Protein 2J6W (pdb70)

Secondary structure (DSSP, 8-state):
-HHHHHHHSTTT-EEBSSTTEEE----SEEETTPPPSS--EEEESS---TT-EEEEEEEETTEEEE-EES-EEE-BTTEEE-SS-EE-S---SS--BEEEEEE-SSS-EEEEBSS-BEEESS--/-HHHHHHHSTTTEEEBSSTTEEEE---SEEETTPPPSS--EEEESS---TT-EEEEEEE-SS-SSB-EES-EEEEETTEEE-TT-EE-S--TTSPPEEEEEEE--SS-EEEEEEEEEEEESS--

InterPro domains:
  IPR000040 Acute myeloid leukemia 1 protein (AML1)/Runt [PR00967] (49-68)
  IPR000040 Acute myeloid leukemia 1 protein (AML1)/Runt [PR00967] (68-89)
  IPR000040 Acute myeloid leukemia 1 protein (AML1)/Runt [PR00967] (90-109)
  IPR000040 Acute myeloid leukemia 1 protein (AML1)/Runt [PR00967] (110-131)
  IPR000040 Acute myeloid leukemia 1 protein (AML1)/Runt [PR00967] (132-153)
  IPR000040 Acute myeloid leukemia 1 protein (AML1)/Runt [PR00967] (154-176)
  IPR000040 Acute myeloid leukemia 1 protein (AML1)/Runt [PR00967] (350-369)
  IPR000040 Acute myeloid leukemia 1 protein (AML1)/Runt [PR00967] (377-391)
  IPR000040 Acute myeloid leukemia 1 protein (AML1)/Runt [PR00967] (392-406)
  IPR000040 Acute myeloid leukemia 1 protein (AML1)/Runt [PR00967] (421-438)
  IPR000040 Acute myeloid leukemia 1 protein (AML1)/Runt [PTHR11950] (4-451)
  IPR008967 p53-like transcription factor, DNA-binding domain superfamily [SSF49417] (52-178)
  IPR012346 p53/RUNT-type transcription factor, DNA-binding domain superfamily [G3DSA:2.60.40.720] (48-189)
  IPR013524 Runt domain [PF00853] (52-179)
  IPR013524 Runt domain [PS51062] (50-178)
  IPR013711 Runx, C-terminal domain [PF08504] (361-451)
  IPR016554 Runt-related transcription factor RUNX [PIRSF009374] (2-451)
  IPR027384 Runx, central domain superfamily [G3DSA:4.10.770.10] (306-345)

Nearest PDB structures (foldseek):
  1eao-assembly1_A  TM=1.003E+00  e=1.690E-21  Mus musculus
  2j6w-assembly2_B  TM=9.624E-01  e=9.458E-21  Mus musculus
  1ean-assembly1_A  TM=9.971E-01  e=3.650E-19  Mus musculus
  4l0z-assembly1_A  TM=9.598E-01  e=2.056E-19  Mus musculus
  4l0y-assembly1_A  TM=9.423E-01  e=2.812E-19  Mus musculus

B-factor: mean 49.24, std 1.74, range [28.47, 72.2]

Foldseek 3Di:
DVVVVCVVVPPAWDDWPDPFKIKGDFDQKDAAPDFTPDFIKIAGNDPQDWFWKKFKFKDDDVGRGADKDQRIFTDDPRMTTRPTIGGHGFPPPVDFIWMKMWTPDVPIDIITDPHTHGYDNGID/DCVCVCVVPPPQWADWPDPQKIKGDFDQWFAAFDFGPAWIKIAGRPDDDWQWKKFKFKDDPVGRGFDWDQRIFTDDPRMTTRDGIGGHGFCAPHDFIKMKMWTVDVPIDIITDPHGHGYDNVID

Sequence (248 aa):
SMVEVLADHPGELVRTDSPNFLSSVLPTHWRSNKTLPIAFKVVALGDVPDGTLVTVMAGNDENYSAELRNATAAMKNQVARFNDLRFVGRSGRGKSFTLTITVFTNPPQVATYHNAIKITVDGPSMVEVLADHPGELVRTDSPNFLSSVLPTHWRSNKTLPIAFKVVALGDVPDGTLVTVMAGNDENYSAELRNATAAMKNQVARFNDLRFVGRSGRGKSFTLTITVFTNPPQVATYHNAIKITVDGP

CATH classification: 2.60.40.720

Organism: Mus musculus (NCBI:txid10090)

Radius of gyration: 24.91 Å; Cα contacts (8 Å, |Δi|>4): 594; chains: 2; bounding box: 53×70×39 Å

GO terms:
  GO:0006355 regulation of DNA-templated transcription (P, IMP)
  GO:0140297 DNA-binding transcription factor binding (F, IPI)
  GO:0005634 nucleus (C, IDA)
  GO:0000978 RNA polymerase II cis-regulatory region sequence-specific DNA binding (F, IDA)
  GO:0043371 negative regulation of CD4-positive, alpha-beta T cell differentiation (P, IDA)
  GO:0043378 positive regulation of CD8-positive, alpha-beta T cell differentiation (P, IDA)
  GO:0045892 negative regulation of DNA-templated transcription (P, IDA)
  GO:0045893 positive regulation of DNA-templated transcription (P, IDA)
  GO:0032729 positive regulation of type II interferon production (P, IDA)
  GO:0000122 negative regulation of transcription by RNA polymerase II (P, IDA)
  GO:0016513 core-binding factor complex (C, TAS)
  GO:0002667 regulation of T cell anergy (P, IMP)
  GO:0032743 positive regulation of interleukin-2 production (P, IMP)
  GO:0005515 protein binding (F, IPI)
  GO:0005604 basement membrane (C, IDA)
  GO:0003677 DNA binding (F, IDA)
  GO:0003700 DNA-binding transcription factor activity (F, IDA)
  GO:0045944 positive regulation of transcription by RNA polymerase II (P, IDA)
  GO:0006355 regulation of DNA-templated transcription (P, IDA)
  GO:0071560 cellular response to transforming growth factor beta stimulus (P, IDA)

Structure (mmCIF, N/CA/C/O backbone):
data_2J6W
#
_entry.id   2J6W
#
_cell.length_a   91.948
_cell.length_b   46.497
_cell.length_c   63.552
_cell.angle_alpha   90.00
_cell.angle_beta   90.66
_cell.angle_gamma   90.00
#
_symmetry.space_group_name_H-M   'C 1 2 1'
#
loop_
_entity.id
_entity.type
_entity.pdbx_description
1 polymer 'RUNT-RELATED TRANSCRIPTION FACTOR 1'
2 non-polymer 'CHLORIDE ION'
3 water water
#
loop_
_atom_site.group_PDB
_atom_site.id
_atom_site.type_symbol
_atom_site.label_atom_id
_atom_site.label_alt_id
_atom_site.label_comp_id
_atom_site.label_asym_id
_atom_site.label_entity_id
_atom_site.label_seq_id
_atom_site.pdbx_PDB_ins_code
_atom_site.Cartn_x
_atom_site.Cartn_y
_atom_site.Cartn_z
_atom_site.occupancy
_atom_site.B_iso_or_equiv
_atom_site.auth_seq_id
_atom_site.auth_comp_id
_atom_site.auth_asym_id
_atom_site.auth_atom_id
_atom_site.pdbx_PDB_model_num
ATOM 1 N N . SER A 1 5 ? -5.200 27.751 29.543 1.00 51.42 50 SER A N 1
ATOM 2 C CA . SER A 1 5 ? -4.907 26.459 30.281 1.00 51.44 50 SER A CA 1
ATOM 3 C C . SER A 1 5 ? -4.867 25.230 29.350 1.00 51.48 50 SER A C 1
ATOM 4 O O . SER A 1 5 ? -5.123 25.392 28.132 1.00 51.57 50 SER A O 1
ATOM 7 N N . MET A 1 6 ? -4.554 24.031 29.892 1.00 51.49 51 MET A N 1
ATOM 8 C CA . MET A 1 6 ? -4.496 22.777 29.042 1.00 51.45 51 MET A CA 1
ATOM 9 C C . MET A 1 6 ? -5.927 22.358 28.514 1.00 51.32 51 MET A C 1
ATOM 10 O O . MET A 1 6 ? -5.987 21.832 27.385 1.00 51.30 51 MET A O 1
ATOM 15 N N . VAL A 1 7 ? -7.016 22.577 29.280 1.00 51.15 52 VAL A N 1
ATOM 16 C CA . VAL A 1 7 ? -8.417 22.245 28.817 1.00 51.07 52 VAL A CA 1
ATOM 17 C C . VAL A 1 7 ? -8.808 23.014 27.519 1.00 51.01 52 VAL A C 1
ATOM 18 O O . VAL A 1 7 ? -9.437 22.416 26.628 1.00 50.99 52 VAL A O 1
ATOM 22 N N . GLU A 1 8 ? -8.423 24.304 27.454 1.00 50.94 53 GLU A N 1
ATOM 23 C CA . GLU A 1 8 ? -8.679 25.214 26.298 1.00 50.86 53 GLU A CA 1
ATOM 24 C C . GLU A 1 8 ? -7.973 24.725 25.047 1.00 50.77 53 GLU A C 1
ATOM 25 O O . GLU A 1 8 ? -8.614 24.601 24.007 1.00 50.74 53 GLU A O 1
ATOM 31 N N . VAL A 1 9 ? -6.665 24.455 25.188 1.00 50.71 54 VAL A N 1
ATOM 32 C CA . VAL A 1 9 ? -5.766 23.923 24.125 1.00 50.65 54 VAL A CA 1
ATOM 33 C C . VAL A 1 9 ? -6.336 22.632 23.512 1.00 50.59 54 VAL A C 1
ATOM 34 O O . VAL A 1 9 ? -6.374 22.505 22.289 1.00 50.63 54 VAL A O 1
ATOM 38 N N . LEU A 1 10 ? -6.763 21.708 24.377 1.00 50.52 55 LEU A N 1
ATOM 39 C CA . LEU A 1 10 ? -7.417 20.451 23.967 1.00 50.46 55 LEU A CA 1
ATOM 40 C C . LEU A 1 10 ? -8.812 20.743 23.337 1.00 50.42 55 LEU A C 1
ATOM 41 O O . LEU A 1 10 ? -9.173 20.058 22.386 1.00 50.46 55 LEU A O 1
ATOM 46 N N . ALA A 1 11 ? -9.573 21.728 23.857 1.00 50.35 56 ALA A N 1
ATOM 47 C CA . ALA A 1 11 ? -10.886 22.135 23.270 1.00 50.27 56 ALA A CA 1
ATOM 48 C C . ALA A 1 11 ? -10.712 22.795 21.865 1.00 50.23 56 ALA A C 1
ATOM 49 O O . ALA A 1 11 ? -11.598 22.651 21.028 1.00 50.22 56 ALA A O 1
ATOM 51 N N . ASP A 1 12 ? -9.582 23.500 21.631 1.00 50.19 57 ASP A N 1
ATOM 52 C CA . ASP A 1 12 ? -9.205 24.140 20.330 1.00 50.12 57 ASP A CA 1
ATOM 53 C C . ASP A 1 12 ? -8.625 23.165 19.281 1.00 50.09 57 ASP A C 1
ATOM 54 O O . ASP A 1 12 ? -8.732 23.433 18.084 1.00 50.11 57 ASP A O 1
ATOM 59 N N . HIS A 1 13 ? -8.015 22.059 19.741 1.00 50.03 58 HIS A N 1
ATOM 60 C CA . HIS A 1 13 ? -7.422 20.998 18.941 1.00 49.96 58 HIS A CA 1
ATOM 61 C C . HIS A 1 13 ? -7.946 19.617 19.476 1.00 49.83 58 HIS A C 1
ATOM 62 O O . HIS A 1 13 ? -7.157 18.837 20.031 1.00 49.85 58 HIS A O 1
ATOM 69 N N . PRO A 1 14 ? -9.275 19.303 19.319 1.00 49.69 59 PRO A N 1
ATOM 70 C CA . PRO A 1 14 ? -9.839 18.038 19.887 1.00 49.58 59 PRO A CA 1
ATOM 71 C C . PRO A 1 14 ? -9.393 16.778 19.138 1.00 49.47 59 PRO A C 1
ATOM 72 O O . PRO A 1 14 ? -9.504 16.734 17.909 1.00 49.44 59 PRO A O 1
ATOM 76 N N . GLY A 1 15 ? -8.898 15.786 19.894 1.00 49.35 60 GLY A N 1
ATOM 77 C CA . GLY A 1 15 ? -8.393 14.508 19.366 1.00 49.30 60 GLY A CA 1
ATOM 78 C C . GLY A 1 15 ? -7.237 14.531 18.364 1.00 49.19 60 GLY A C 1
ATOM 79 O O . GLY A 1 15 ? -7.071 13.556 17.635 1.00 49.14 60 GLY A O 1
ATOM 80 N N . GLU A 1 16 ? -6.460 15.624 18.339 1.00 49.15 61 GLU A N 1
ATOM 81 C CA . GLU A 1 16 ? -5.306 15.864 17.418 1.00 49.16 61 GLU A CA 1
ATOM 82 C C . GLU A 1 16 ? -3.935 15.805 18.085 1.00 49.08 61 GLU A C 1
ATOM 83 O O . GLU A 1 16 ? -3.013 15.260 17.506 1.00 49.10 61 GLU A O 1
ATOM 89 N N . LEU A 1 17 ? -3.822 16.366 19.295 1.00 49.03 62 LEU A N 1
ATOM 90 C CA . LEU A 1 17 ? -2.571 16.443 20.053 1.00 48.99 62 LEU A CA 1
ATOM 91 C C . LEU A 1 17 ? -2.254 15.259 20.964 1.00 48.98 62 LEU A C 1
ATOM 92 O O . LEU A 1 17 ? -3.149 14.561 21.460 1.00 49.04 62 LEU A O 1
ATOM 97 N N . VAL A 1 18 ? -0.952 15.072 21.161 1.00 49.00 63 VAL A N 1
ATOM 98 C CA . VAL A 1 18 ? -0.356 14.056 22.027 1.00 48.99 63 VAL A CA 1
ATOM 99 C C . VAL A 1 18 ? 0.787 14.644 22.873 1.00 48.97 63 VAL A C 1
ATOM 100 O O . VAL A 1 18 ? 1.355 15.677 22.552 1.00 48.95 63 VAL A O 1
ATOM 104 N N . ARG A 1 19 ? 1.090 13.938 23.947 1.00 48.98 64 ARG A N 1
ATOM 105 C CA . ARG A 1 19 ? 2.124 14.282 24.879 1.00 49.01 64 ARG A CA 1
ATOM 106 C C . ARG A 1 19 ? 3.524 14.130 24.287 1.00 48.97 64 ARG A C 1
ATOM 107 O O . ARG A 1 19 ? 3.714 13.370 23.354 1.00 48.93 64 ARG A O 1
ATOM 115 N N . THR A 1 20 ? 4.468 14.879 24.859 1.00 48.98 65 THR A N 1
ATOM 116 C CA . THR A 1 20 ? 5.907 14.825 24.594 1.00 48.97 65 THR A CA 1
ATOM 117 C C . THR A 1 20 ? 6.508 14.403 25.959 1.00 48.94 65 THR A C 1
ATOM 118 O O . THR A 1 20 ? 5.738 14.281 26.939 1.00 48.92 65 THR A O 1
ATOM 122 N N . ASP A 1 21 ? 7.830 14.179 26.069 1.00 48.86 66 ASP A N 1
ATOM 123 C CA . ASP A 1 21 ? 8.429 13.856 27.429 1.00 48.81 66 ASP A CA 1
ATOM 124 C C . ASP A 1 21 ? 8.384 15.075 28.431 1.00 48.71 66 ASP A C 1
ATOM 125 O O . ASP A 1 21 ? 8.485 14.879 29.665 1.00 48.66 66 ASP A O 1
ATOM 130 N N . SER A 1 22 ? 8.235 16.297 27.874 1.00 48.60 67 SER A N 1
ATOM 131 C CA . SER A 1 22 ? 8.141 17.549 28.598 1.00 48.52 67 SER A CA 1
ATOM 132 C C . SER A 1 22 ? 6.696 17.870 28.979 1.00 48.44 67 SER A C 1
ATOM 133 O O . SER A 1 22 ? 5.842 17.865 28.077 1.00 48.33 67 SER A O 1
ATOM 136 N N . PRO A 1 23 ? 6.412 18.144 30.295 1.00 48.35 68 PRO A N 1
ATOM 137 C CA . PRO A 1 23 ? 5.066 18.581 30.713 1.00 48.34 68 PRO A CA 1
ATOM 138 C C . PRO A 1 23 ? 4.550 19.906 30.069 1.00 48.28 68 PRO A C 1
ATOM 139 O O . PRO A 1 23 ? 3.349 20.106 30.071 1.00 48.21 68 PRO A O 1
ATOM 143 N N . ASN A 1 24 ? 5.442 20.766 29.546 1.00 48.30 69 ASN A N 1
ATOM 144 C CA . ASN A 1 24 ? 5.093 22.071 28.903 1.00 48.33 69 ASN A CA 1
ATOM 145 C C . ASN A 1 24 ? 4.725 22.076 27.419 1.00 48.31 69 ASN A C 1
ATOM 146 O O . ASN A 1 24 ? 4.340 23.142 26.895 1.00 48.27 69 ASN A O 1
ATOM 151 N N . PHE A 1 25 ? 4.836 20.920 26.747 1.00 48.33 70 PHE A N 1
ATOM 152 C CA . PHE A 1 25 ? 4.590 20.802 25.306 1.00 48.34 70 PHE A CA 1
ATOM 153 C C . PHE A 1 25 ? 3.840 19.577 24.816 1.00 48.33 70 PHE A C 1
ATOM 154 O O . PHE A 1 25 ? 4.036 18.471 25.320 1.00 48.34 70 PHE A O 1
ATOM 162 N N . LEU A 1 26 ? 2.985 19.818 23.826 1.00 48.30 71 LEU A N 1
ATOM 163 C CA . LEU A 1 26 ? 2.235 18.811 23.122 1.00 48.33 71 LEU A CA 1
ATOM 164 C C . LEU A 1 26 ? 2.610 18.946 21.658 1.00 48.35 71 LEU A C 1
ATOM 165 O O . LEU A 1 26 ? 3.171 19.967 21.223 1.00 48.33 71 LEU A O 1
ATOM 170 N N . SER A 1 27 ? 2.304 17.914 20.903 1.00 48.40 72 SER A N 1
ATOM 171 C CA . SER A 1 27 ? 2.554 17.924 19.472 1.00 48.47 72 SER A CA 1
ATOM 172 C C . SER A 1 27 ? 1.463 17.210 18.731 1.00 48.48 72 SER A C 1
ATOM 173 O O . SER A 1 27 ? 0.656 16.497 19.330 1.00 48.40 72 SER A O 1
ATOM 176 N N . SER A 1 28 ? 1.472 17.418 17.417 1.00 48.52 73 SER A N 1
ATOM 177 C CA . SER A 1 28 ? 0.569 16.744 16.501 1.00 48.56 73 SER A CA 1
ATOM 178 C C . SER A 1 28 ? 1.120 15.308 16.321 1.00 48.56 73 SER A C 1
ATOM 179 O O . SER A 1 28 ? 2.230 15.006 16.790 1.00 48.58 73 SER A O 1
ATOM 182 N N . VAL A 1 29 ? 0.364 14.433 15.656 1.00 48.55 74 VAL A N 1
ATOM 183 C CA . VAL A 1 29 ? 0.766 13.032 15.450 1.00 48.54 74 VAL A CA 1
ATOM 184 C C . VAL A 1 29 ? 1.503 12.881 14.107 1.00 48.53 74 VAL A C 1
ATOM 185 O O . VAL A 1 29 ? 1.074 13.438 13.097 1.00 48.59 74 VAL A O 1
ATOM 189 N N . LEU A 1 30 ? 2.602 12.124 14.138 1.00 48.49 75 LEU A N 1
ATOM 190 C CA . LEU A 1 30 ? 3.442 11.774 12.998 1.00 48.49 75 LEU A CA 1
ATOM 191 C C . LEU A 1 30 ? 3.279 10.288 12.726 1.00 48.52 75 LEU A C 1
ATOM 192 O O . LEU A 1 30 ? 2.894 9.555 13.661 1.00 48.59 75 LEU A O 1
ATOM 197 N N . PRO A 1 31 ? 3.569 9.825 11.470 1.00 48.57 76 PRO A N 1
ATOM 198 C CA . PRO A 1 31 ? 3.438 8.389 11.205 1.00 48.59 76 PRO A CA 1
ATOM 199 C C . PRO A 1 31 ? 4.574 7.630 11.874 1.00 48.65 76 PRO A C 1
ATOM 200 O O . PRO A 1 31 ? 5.698 8.182 11.996 1.00 48.65 76 PRO A O 1
ATOM 204 N N . THR A 1 32 ? 4.288 6.404 12.304 1.00 48.67 77 THR A N 1
ATOM 205 C CA . THR A 1 32 ? 5.324 5.524 12.915 1.00 48.70 77 THR A CA 1
ATOM 206 C C . THR A 1 32 ? 6.411 5.073 11.897 1.00 48.71 77 THR A C 1
ATOM 207 O O . THR A 1 32 ? 7.551 4.827 12.289 1.00 48.74 77 THR A O 1
ATOM 211 N N . HIS A 1 33 ? 6.018 4.974 10.625 1.00 48.69 78 HIS A N 1
ATOM 212 C CA . HIS A 1 33 ? 6.866 4.609 9.503 1.00 48.72 78 HIS A CA 1
ATOM 213 C C . HIS A 1 33 ? 6.429 5.500 8.308 1.00 48.73 78 HIS A C 1
ATOM 214 O O . HIS A 1 33 ? 5.228 5.575 8.034 1.00 48.73 78 HIS A O 1
ATOM 2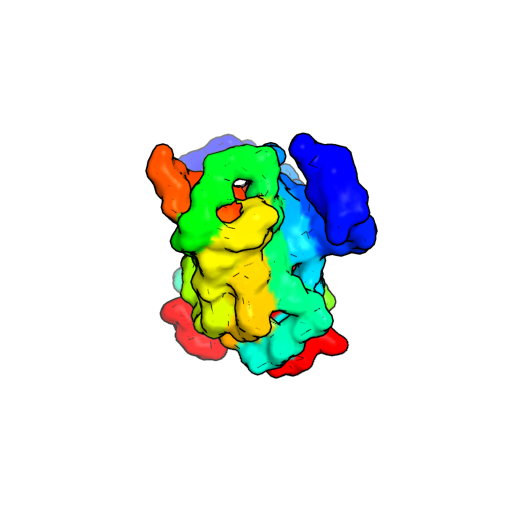21 N N . TRP A 1 34 ? 7.387 6.167 7.629 1.00 48.74 79 TRP A N 1
ATOM 222 C CA . TRP A 1 34 ? 7.081 7.063 6.464 1.00 48.74 79 TRP A CA 1
ATOM 223 C C . TRP A 1 34 ? 8.169 6.995 5.337 1.00 48.70 79 TRP A C 1
ATOM 224 O O . TRP A 1 34 ? 9.327 6.603 5.592 1.00 48.65 79 TRP A O 1
ATOM 235 N N . ARG A 1 35 ? 7.766 7.370 4.113 1.00 48.67 80 ARG A N 1
ATOM 236 C CA . ARG A 1 35 ? 8.655 7.392 2.948 1.00 48.70 80 ARG A CA 1
ATOM 237 C C . ARG A 1 35 ? 9.639 8.591 3.046 1.00 48.68 80 ARG A C 1
ATOM 238 O O . ARG A 1 35 ? 9.253 9.692 3.429 1.00 48.62 80 ARG A O 1
ATOM 246 N N . SER A 1 36 ? 10.902 8.330 2.683 1.00 48.72 81 SER A N 1
ATOM 247 C CA . SER A 1 36 ? 11.986 9.333 2.642 1.00 48.74 81 SER A CA 1
ATOM 248 C C . SER A 1 36 ? 11.647 10.463 1.648 1.00 48.74 81 SER A C 1
ATOM 249 O O . SER A 1 36 ? 11.297 10.178 0.508 1.00 48.67 81 SER A O 1
ATOM 252 N N . ASN A 1 37 ? 11.749 11.717 2.101 1.00 48.76 82 ASN A N 1
ATOM 253 C CA . ASN A 1 37 ? 11.461 12.943 1.332 1.00 48.83 82 ASN A CA 1
ATOM 254 C C . ASN A 1 37 ? 9.971 13.109 0.894 1.00 48.88 82 ASN A C 1
ATOM 255 O O . ASN A 1 37 ? 9.689 13.964 0.053 1.00 48.92 82 ASN A O 1
ATOM 260 N N . LYS A 1 38 ? 9.028 12.322 1.446 1.00 48.99 83 LYS A N 1
ATOM 261 C CA . LYS A 1 38 ? 7.599 12.401 1.107 1.00 49.05 83 LYS A CA 1
ATOM 262 C C . LYS A 1 38 ? 6.922 13.405 2.052 1.00 49.10 83 LYS A C 1
ATOM 263 O O . LYS A 1 38 ? 7.269 13.498 3.242 1.00 49.06 83 LYS A O 1
ATOM 269 N N . THR A 1 39 ? 5.952 14.147 1.495 1.00 49.15 84 THR A N 1
ATOM 270 C CA . THR A 1 39 ? 5.139 15.134 2.208 1.00 49.17 84 THR A CA 1
ATOM 271 C C . THR A 1 39 ? 4.292 14.382 3.280 1.00 49.21 84 THR A C 1
ATOM 272 O O . THR A 1 39 ? 3.715 13.329 2.980 1.00 49.26 84 THR A O 1
ATOM 276 N N . LEU A 1 40 ? 4.235 14.926 4.500 1.00 49.23 85 LEU A N 1
ATOM 277 C CA . LEU A 1 40 ? 3.490 14.316 5.629 1.00 49.25 85 LEU A CA 1
ATOM 278 C C . LEU A 1 40 ? 1.965 14.409 5.468 1.00 49.27 85 LEU A C 1
ATOM 279 O O . LEU A 1 40 ? 1.487 15.371 4.853 1.00 49.25 85 LEU A O 1
ATOM 284 N N . PRO A 1 41 ? 1.212 13.429 6.022 1.00 49.30 86 PRO A N 1
ATOM 285 C CA . PRO A 1 41 ? -0.263 13.456 5.896 1.00 49.33 86 PRO A CA 1
ATOM 286 C C . PRO A 1 41 ? -0.901 14.503 6.866 1.00 49.35 86 PRO A C 1
ATOM 287 O O . PRO A 1 41 ? -1.917 15.092 6.507 1.00 49.36 86 PRO A O 1
ATOM 291 N N . ILE A 1 42 ? -0.304 14.701 8.060 1.00 49.40 87 ILE A N 1
ATOM 292 C CA . ILE A 1 42 ? -0.676 15.706 9.062 1.00 49.40 87 ILE A CA 1
ATOM 293 C C . ILE A 1 42 ? 0.539 16.632 9.187 1.00 49.38 87 ILE A C 1
ATOM 294 O O . ILE A 1 42 ? 1.615 16.133 9.550 1.00 49.36 87 ILE A O 1
ATOM 299 N N . ALA A 1 43 ? 0.369 17.940 8.894 1.00 49.38 88 ALA A N 1
ATOM 300 C CA . ALA A 1 43 ? 1.426 18.972 9.030 1.00 49.38 88 ALA A CA 1
ATOM 301 C C . ALA A 1 43 ? 1.837 19.016 10.499 1.00 49.43 88 ALA A C 1
ATOM 302 O O . ALA A 1 43 ? 0.948 18.966 11.409 1.00 49.46 88 ALA A O 1
ATOM 304 N N . PHE A 1 44 ? 3.148 19.104 10.751 1.00 49.46 89 PHE A N 1
ATOM 305 C CA . PHE A 1 44 ? 3.647 19.044 12.147 1.00 49.47 89 PHE A CA 1
ATOM 306 C C . PHE A 1 44 ? 3.367 20.346 12.929 1.00 49.52 89 PHE A C 1
ATOM 307 O O . PHE A 1 44 ? 3.490 21.455 12.377 1.00 49.60 89 PHE A O 1
ATOM 315 N N . LYS A 1 45 ? 2.983 20.181 14.199 1.00 49.46 90 LYS A N 1
ATOM 316 C CA . LYS A 1 45 ? 2.676 21.269 15.128 1.00 49.43 90 LYS A CA 1
ATOM 317 C C . LYS A 1 45 ? 3.281 20.982 16.470 1.00 49.32 90 LYS A C 1
ATOM 318 O O . LYS A 1 45 ? 3.298 19.830 16.877 1.00 49.27 90 LYS A O 1
ATOM 324 N N . VAL A 1 46 ? 3.768 22.025 17.126 1.00 49.27 91 VAL A N 1
ATOM 325 C CA . VAL A 1 46 ? 4.273 21.965 18.497 1.00 49.27 91 VAL A CA 1
ATOM 326 C C . VAL A 1 46 ? 3.396 22.987 19.214 1.00 49.22 91 VAL A C 1
ATOM 327 O O . VAL A 1 46 ? 3.400 24.161 18.837 1.00 49.16 91 VAL A O 1
ATOM 331 N N . VAL A 1 47 ? 2.666 22.528 20.223 1.00 49.24 92 VAL A N 1
ATOM 332 C CA . VAL A 1 47 ? 1.788 23.364 21.021 1.00 49.30 92 VAL A CA 1
ATOM 333 C C . VAL A 1 47 ? 2.423 23.516 22.402 1.00 49.33 92 VAL A C 1
ATOM 334 O O . VAL A 1 47 ? 2.668 22.513 23.073 1.00 49.33 92 VAL A O 1
ATOM 338 N N . ALA A 1 48 ? 2.672 24.769 22.792 1.00 49.37 93 ALA A N 1
ATOM 339 C CA . ALA A 1 48 ? 3.236 25.136 24.087 1.00 49.40 93 ALA A CA 1
ATOM 340 C C . ALA A 1 48 ? 2.102 25.375 25.065 1.00 49.42 93 ALA A C 1
ATOM 341 O O . ALA A 1 48 ? 1.058 25.865 24.668 1.00 49.36 93 ALA A O 1
ATOM 343 N N . LEU A 1 49 ? 2.324 25.025 26.335 1.00 49.53 94 LEU A N 1
ATOM 344 C CA . LEU A 1 49 ? 1.338 25.184 27.455 1.00 49.58 94 LEU A CA 1
ATOM 345 C C . LEU A 1 49 ? 1.638 26.386 28.379 1.00 49.65 94 LEU A C 1
ATOM 346 O O . LEU A 1 49 ? 0.711 26.875 29.051 1.00 49.70 94 LEU A O 1
ATOM 351 N N . GLY A 1 50 ? 2.897 26.852 28.417 1.00 49.73 95 GLY A N 1
ATOM 352 C CA . GLY A 1 50 ? 3.313 28.047 29.167 1.00 49.77 95 GLY A CA 1
ATOM 353 C C . GLY A 1 50 ? 3.117 29.285 28.268 1.00 49.82 95 GLY A C 1
ATOM 354 O O . GLY A 1 50 ? 2.495 29.203 27.185 1.00 49.87 95 GLY A O 1
ATOM 355 N N . ASP A 1 51 ? 3.649 30.425 28.725 1.00 49.86 96 ASP A N 1
ATOM 356 C CA . ASP A 1 51 ? 3.578 31.717 28.020 1.00 49.85 96 ASP A CA 1
ATOM 357 C C . ASP A 1 51 ? 4.841 31.869 27.173 1.00 49.85 96 ASP A C 1
ATOM 358 O O . ASP A 1 51 ? 5.813 32.504 27.632 1.00 49.96 96 ASP A O 1
ATOM 363 N N . VAL A 1 52 ? 4.812 31.286 25.959 1.00 49.76 97 VAL A N 1
ATOM 364 C CA . VAL A 1 52 ? 5.910 31.325 24.983 1.00 49.71 97 VAL A CA 1
ATOM 365 C C . VAL A 1 52 ? 5.585 32.460 24.020 1.00 49.66 97 VAL A C 1
ATOM 366 O O . VAL A 1 52 ? 4.570 32.336 23.307 1.00 49.62 97 VAL A O 1
ATOM 370 N N . PRO A 1 53 ? 6.411 33.557 23.969 1.00 49.59 98 PRO A N 1
ATOM 371 C CA . PRO A 1 53 ? 6.121 34.716 23.073 1.00 49.55 98 PRO A CA 1
ATOM 372 C C . PRO A 1 53 ? 6.001 34.436 21.563 1.00 49.51 98 PRO A C 1
ATOM 373 O O . PRO A 1 53 ? 6.558 33.454 21.090 1.00 49.54 98 PRO A O 1
ATOM 377 N N . ASP A 1 54 ? 5.279 35.303 20.845 1.00 49.47 99 ASP A N 1
ATOM 378 C CA . ASP A 1 54 ? 5.106 35.199 19.388 1.00 49.45 99 ASP A CA 1
ATOM 379 C C . ASP A 1 54 ? 6.466 35.459 18.728 1.00 49.44 99 ASP A C 1
ATOM 380 O O . ASP A 1 54 ? 7.194 36.380 19.134 1.00 49.44 99 ASP A O 1
ATOM 385 N N . GLY A 1 55 ? 6.777 34.634 17.722 1.00 49.41 100 GLY A N 1
ATOM 386 C CA . GLY A 1 55 ? 8.038 34.654 16.994 1.00 49.40 100 GLY A CA 1
ATOM 387 C C . GLY A 1 55 ? 9.112 33.719 17.553 1.00 49.38 100 GLY A C 1
ATOM 388 O O . GLY A 1 55 ? 10.207 33.686 16.976 1.00 49.35 100 GLY A O 1
ATOM 389 N N . THR A 1 56 ? 8.824 32.968 18.643 1.00 49.39 101 THR A N 1
ATOM 390 C CA . THR A 1 56 ? 9.776 32.042 19.276 1.00 49.42 101 THR A CA 1
ATOM 391 C C . THR A 1 56 ? 9.972 30.865 18.340 1.00 49.44 101 THR A C 1
ATOM 392 O O . THR A 1 56 ? 8.980 30.195 17.987 1.00 49.41 101 THR A O 1
ATOM 396 N N . LEU A 1 57 ? 11.240 30.627 17.951 1.00 49.48 102 LEU A N 1
ATOM 397 C CA . LEU A 1 57 ? 11.581 29.546 17.016 1.00 49.50 102 LEU A CA 1
ATOM 398 C C . LEU A 1 57 ? 11.598 28.174 17.689 1.00 49.51 102 LEU A C 1
ATOM 399 O O . LEU A 1 57 ? 12.078 28.043 18.824 1.00 49.48 102 LEU A O 1
ATOM 404 N N . VAL A 1 58 ? 11.062 27.185 16.953 1.00 49.53 103 VAL A N 1
ATOM 405 C CA . VAL A 1 58 ? 10.996 25.774 17.333 1.00 49.51 103 VAL A CA 1
ATOM 406 C C . VAL A 1 58 ? 11.754 25.048 16.254 1.00 49.49 103 VAL A C 1
ATOM 407 O O . VAL A 1 58 ? 11.477 25.317 15.096 1.00 49.43 103 VAL A O 1
ATOM 411 N N . THR A 1 59 ? 12.675 24.162 16.638 1.00 49.54 104 THR A N 1
ATOM 412 C CA . THR A 1 59 ? 13.487 23.336 15.725 1.00 49.55 104 THR A CA 1
ATOM 413 C C . THR A 1 59 ? 13.396 21.859 16.126 1.00 49.59 104 THR A C 1
ATOM 414 O O . THR A 1 59 ? 13.453 21.532 17.326 1.00 49.63 104 THR A O 1
ATOM 418 N N . VAL A 1 60 ? 13.259 20.992 15.118 1.00 49.59 105 VAL A N 1
ATOM 419 C CA . VAL A 1 60 ? 13.163 19.532 15.293 1.00 49.58 105 VAL A CA 1
ATOM 420 C C . VAL A 1 60 ? 14.396 18.881 14.684 1.00 49.57 105 VAL A C 1
ATOM 421 O O . VAL A 1 60 ? 14.819 19.303 13.636 1.00 49.60 105 VAL A O 1
ATOM 425 N N . MET A 1 61 ? 14.962 17.874 15.336 1.00 49.60 106 MET A N 1
ATOM 426 C CA . MET A 1 61 ? 16.115 17.093 14.794 1.00 49.65 106 MET A CA 1
ATOM 427 C C . MET A 1 61 ? 15.808 15.622 15.031 1.00 49.60 106 MET A C 1
ATOM 428 O O . MET A 1 61 ? 15.196 15.303 16.040 1.00 49.63 106 MET A O 1
ATOM 433 N N . ALA A 1 62 ? 16.232 14.760 14.105 1.00 49.62 107 ALA A N 1
ATOM 434 C CA . ALA A 1 62 ? 16.002 13.315 14.144 1.00 49.65 107 ALA A CA 1
ATOM 435 C C . ALA A 1 62 ? 17.324 12.592 14.210 1.00 49.67 107 ALA A C 1
ATOM 436 O O . ALA A 1 62 ? 18.257 12.978 13.521 1.00 49.69 107 ALA A O 1
ATOM 438 N N . GLY A 1 63 ? 17.404 11.547 15.034 1.00 49.76 108 GLY A N 1
ATOM 439 C CA . GLY A 1 63 ? 18.631 10.766 15.167 1.00 49.77 108 GLY A CA 1
ATOM 440 C C . GLY A 1 63 ? 18.578 9.531 16.041 1.00 49.82 108 GLY A C 1
ATOM 441 O O . GLY A 1 63 ? 17.624 9.339 16.778 1.00 49.79 108 GLY A O 1
ATOM 442 N N . ASN A 1 64 ? 19.629 8.710 15.919 1.00 49.92 109 ASN A N 1
ATOM 443 C CA . ASN A 1 64 ? 19.853 7.452 16.674 1.00 49.96 109 ASN A CA 1
ATOM 444 C C . ASN A 1 64 ? 21.376 7.293 16.995 1.00 50.07 109 ASN A C 1
ATOM 445 O O . ASN A 1 64 ? 22.132 8.270 16.836 1.00 50.07 109 ASN A O 1
ATOM 450 N N . ASP A 1 65 ? 21.806 6.096 17.427 1.00 50.19 110 ASP A N 1
ATOM 451 C CA . ASP A 1 65 ? 23.225 5.779 17.808 1.00 50.24 110 ASP A CA 1
ATOM 452 C C . ASP A 1 65 ? 24.228 5.931 16.670 1.00 50.32 110 ASP A C 1
ATOM 453 O O . ASP A 1 65 ? 25.307 6.527 16.843 1.00 50.33 110 ASP A O 1
ATOM 458 N N . GLU A 1 66 ? 23.845 5.373 15.514 1.00 50.38 111 GLU A N 1
ATOM 459 C CA . GLU A 1 66 ? 24.662 5.407 14.273 1.00 50.42 111 GLU A CA 1
ATOM 460 C C . GLU A 1 66 ? 24.385 6.645 13.329 1.00 50.42 111 GLU A C 1
ATOM 461 O O . GLU A 1 66 ? 24.910 6.676 12.214 1.00 50.44 111 GLU A O 1
ATOM 467 N N . ASN A 1 67 ? 23.584 7.622 13.774 1.00 50.45 112 ASN A N 1
ATOM 468 C CA . ASN A 1 67 ? 23.284 8.867 13.028 1.00 50.45 112 ASN A CA 1
ATOM 469 C C . ASN A 1 67 ? 22.730 9.919 14.034 1.00 50.44 112 ASN A C 1
ATOM 470 O O . ASN A 1 67 ? 21.526 9.990 14.255 1.00 50.42 112 ASN A O 1
ATOM 475 N N . TYR A 1 68 ? 23.638 10.703 14.623 1.00 50.43 113 TYR A N 1
ATOM 476 C CA . TYR A 1 68 ? 23.310 11.758 15.632 1.00 50.41 113 TYR A CA 1
ATOM 477 C C . TYR A 1 68 ? 22.267 12.790 15.161 1.00 50.31 113 TYR A C 1
ATOM 478 O O . TYR A 1 68 ? 21.445 13.207 15.960 1.00 50.28 113 TYR A O 1
ATOM 487 N N . SER A 1 69 ? 22.335 13.166 13.875 1.00 50.22 114 SER A N 1
ATOM 488 C CA . SER A 1 69 ? 21.416 14.133 13.246 1.00 50.16 114 SER A CA 1
ATOM 489 C C . SER A 1 69 ? 21.142 13.775 11.763 1.00 50.06 114 SER A C 1
ATOM 490 O O . SER A 1 69 ? 21.930 14.121 10.881 1.00 50.02 114 SER A O 1
ATOM 493 N N . ALA A 1 70 ? 20.027 13.080 11.521 1.00 50.01 115 ALA A N 1
ATOM 494 C CA . ALA A 1 70 ? 19.599 12.685 10.160 1.00 49.98 115 ALA A CA 1
ATOM 495 C C . ALA A 1 70 ? 19.050 13.922 9.446 1.00 49.92 115 ALA A C 1
ATOM 496 O O . ALA A 1 70 ? 18.407 14.769 10.069 1.00 49.95 115 ALA A O 1
ATOM 498 N N . GLU A 1 71 ? 19.310 14.005 8.150 1.00 49.89 116 GLU A N 1
ATOM 499 C CA . GLU A 1 71 ? 18.907 15.143 7.324 1.00 49.86 116 GLU A CA 1
ATOM 500 C C . GLU A 1 71 ? 17.378 15.295 7.242 1.00 49.79 116 GLU A C 1
ATOM 501 O O . GLU A 1 71 ? 16.656 14.338 6.977 1.00 49.80 116 GLU A O 1
ATOM 507 N N . LEU A 1 72 ? 16.934 16.519 7.484 1.00 49.77 117 LEU A N 1
ATOM 508 C CA . LEU A 1 72 ? 15.528 16.957 7.480 1.00 49.72 117 LEU A CA 1
ATOM 509 C C . LEU A 1 72 ? 15.359 18.109 6.512 1.00 49.67 117 LEU A C 1
ATOM 510 O O . LEU A 1 72 ? 16.364 18.609 5.968 1.00 49.75 117 LEU A O 1
ATOM 515 N N . ARG A 1 73 ? 14.113 18.524 6.295 1.00 49.59 118 ARG A N 1
ATOM 516 C CA . ARG A 1 73 ? 13.785 19.653 5.425 1.00 49.53 118 ARG A CA 1
ATOM 517 C C . ARG A 1 73 ? 12.683 20.467 6.074 1.00 49.48 118 ARG A C 1
ATOM 518 O O . ARG A 1 73 ? 11.689 19.861 6.493 1.00 49.45 118 ARG A O 1
ATOM 526 N N . ASN A 1 74 ? 12.856 21.801 6.153 1.00 49.39 119 ASN A N 1
ATOM 527 C CA . ASN A 1 74 ? 11.901 22.743 6.758 1.00 49.33 119 ASN A CA 1
ATOM 528 C C . ASN A 1 74 ? 11.694 22.359 8.251 1.00 49.27 119 ASN A C 1
ATOM 529 O O . ASN A 1 74 ? 10.565 22.249 8.767 1.00 49.17 119 ASN A O 1
ATOM 534 N N . ALA A 1 75 ? 12.830 22.157 8.919 1.00 49.24 120 ALA A N 1
ATOM 535 C CA . ALA A 1 75 ? 12.870 21.734 10.325 1.00 49.25 120 ALA A CA 1
ATOM 536 C C . ALA A 1 75 ? 12.710 22.846 11.363 1.00 49.25 120 ALA A C 1
ATOM 537 O O . ALA A 1 75 ? 12.875 22.538 12.535 1.00 49.36 120 ALA A O 1
ATOM 539 N N . THR A 1 76 ? 12.402 24.092 10.960 1.00 49.20 121 THR A N 1
ATOM 540 C CA . THR A 1 76 ? 12.187 25.230 11.840 1.00 49.16 121 THR A CA 1
ATOM 541 C C . THR A 1 76 ? 10.836 25.926 11.560 1.00 49.11 121 THR A C 1
ATOM 542 O O . THR A 1 76 ? 10.457 26.100 10.396 1.00 49.08 121 THR A O 1
ATOM 546 N N . ALA A 1 77 ? 10.140 26.306 12.632 1.00 49.07 122 ALA A N 1
ATOM 547 C CA . ALA A 1 77 ? 8.859 27.052 12.585 1.00 49.05 122 ALA A CA 1
ATOM 548 C C . ALA A 1 77 ? 8.816 28.075 13.704 1.00 49.02 122 ALA A C 1
ATOM 549 O O . ALA A 1 77 ? 9.532 27.915 14.713 1.00 49.00 122 ALA A O 1
ATOM 551 N N . ALA A 1 78 ? 7.986 29.107 13.518 1.00 49.01 123 ALA A N 1
ATOM 552 C CA . ALA A 1 78 ? 7.801 30.199 14.492 1.00 49.01 123 ALA A CA 1
ATOM 553 C C . ALA A 1 78 ? 6.518 30.027 15.308 1.00 48.99 123 ALA A C 1
ATOM 554 O O . ALA A 1 78 ? 5.491 29.685 14.743 1.00 48.96 123 ALA A O 1
ATOM 556 N N . MET A 1 79 ? 6.594 30.267 16.622 1.00 49.00 124 MET A N 1
ATOM 557 C CA . MET A 1 79 ? 5.434 30.237 17.536 1.00 49.00 124 MET A CA 1
ATOM 558 C C . MET A 1 79 ? 4.501 31.423 17.275 1.00 48.98 124 MET A C 1
ATOM 559 O O . MET A 1 79 ? 4.984 32.543 17.177 1.00 48.97 124 MET A O 1
ATOM 564 N N . LYS A 1 80 ? 3.197 31.162 17.163 1.00 49.01 125 LYS A N 1
ATOM 565 C CA . LYS A 1 80 ? 2.128 32.185 16.993 1.00 49.04 125 LYS A CA 1
ATOM 566 C C . LYS A 1 80 ? 0.900 31.685 17.772 1.00 49.04 125 LYS A C 1
ATOM 567 O O . LYS A 1 80 ? 0.315 30.683 17.354 1.00 49.07 125 LYS A O 1
ATOM 573 N N . ASN A 1 81 ? 0.528 32.360 18.864 1.00 49.04 126 ASN A N 1
ATOM 574 C CA . ASN A 1 81 ? -0.629 31.989 19.720 1.00 49.07 126 ASN A CA 1
ATOM 575 C C . ASN A 1 81 ? -0.437 30.584 20.329 1.00 49.09 126 ASN A C 1
ATOM 576 O O . ASN A 1 81 ? -1.323 29.724 20.273 1.00 49.08 126 ASN A O 1
ATOM 581 N N . GLN A 1 82 ? 0.757 30.385 20.904 1.00 49.10 127 GLN A N 1
ATOM 582 C CA . GLN A 1 82 ? 1.207 29.144 21.552 1.00 49.11 127 GLN A CA 1
ATOM 583 C C . GLN A 1 82 ? 1.374 27.919 20.595 1.00 49.08 127 GLN A C 1
ATOM 584 O O . GLN A 1 82 ? 1.572 26.815 21.101 1.00 49.05 127 GLN A O 1
ATOM 590 N N . VAL A 1 83 ? 1.308 28.094 19.264 1.00 49.05 128 VAL A N 1
ATOM 591 C CA . VAL A 1 83 ? 1.420 27.012 18.269 1.00 49.07 128 VAL A CA 1
ATOM 592 C C . VAL A 1 83 ? 2.483 27.385 17.245 1.00 49.09 128 VAL A C 1
ATOM 593 O O . VAL A 1 83 ? 2.482 28.524 16.776 1.00 49.09 128 VAL A O 1
ATOM 597 N N . ALA A 1 84 ? 3.364 26.424 16.922 1.00 49.13 129 ALA A N 1
ATOM 598 C CA . ALA A 1 84 ? 4.433 26.538 15.926 1.00 49.18 129 ALA A CA 1
ATOM 599 C C . ALA A 1 84 ? 4.153 25.468 14.876 1.00 49.17 129 ALA A C 1
ATOM 600 O O . ALA A 1 84 ? 4.482 24.316 15.080 1.00 49.20 129 ALA A O 1
ATOM 602 N N . ARG A 1 85 ? 3.542 25.865 13.768 1.00 49.28 130 ARG A N 1
ATOM 603 C CA . ARG A 1 85 ? 3.174 24.942 12.675 1.00 49.34 130 ARG A CA 1
ATOM 604 C C . ARG A 1 85 ? 4.305 24.900 11.622 1.00 49.29 130 ARG A C 1
ATOM 605 O O . ARG A 1 85 ? 4.757 25.934 11.156 1.00 49.21 130 ARG A O 1
ATOM 613 N N . PHE A 1 86 ? 4.728 23.680 11.281 1.00 49.32 131 PHE A N 1
ATOM 614 C CA . PHE A 1 86 ? 5.797 23.387 10.324 1.00 49.34 131 PHE A CA 1
ATOM 615 C C . PHE A 1 86 ? 5.084 23.282 8.993 1.00 49.41 131 PHE A C 1
ATOM 616 O O . PHE A 1 86 ? 4.186 22.423 8.826 1.00 49.38 131 PHE A O 1
ATOM 624 N N . ASN A 1 87 ? 5.507 24.167 8.066 1.00 49.48 132 ASN A N 1
ATOM 625 C CA . ASN A 1 87 ? 4.921 24.321 6.750 1.00 49.51 132 ASN A CA 1
ATOM 626 C C . ASN A 1 87 ? 5.027 23.021 5.951 1.00 49.58 132 ASN A C 1
ATOM 627 O O . ASN A 1 87 ? 3.979 22.561 5.455 1.00 49.74 132 ASN A O 1
ATOM 632 N N . ASP A 1 88 ? 6.222 22.444 5.822 1.00 49.54 133 ASP A N 1
ATOM 633 C CA . ASP A 1 88 ? 6.363 21.196 5.041 1.00 49.48 133 ASP A CA 1
ATOM 634 C C . ASP A 1 88 ? 7.571 20.403 5.525 1.00 49.45 133 ASP A C 1
ATOM 635 O O . ASP A 1 88 ? 8.563 20.220 4.809 1.00 49.53 133 ASP A O 1
ATOM 640 N N . LEU A 1 89 ? 7.460 19.940 6.769 1.00 49.36 134 LEU A N 1
ATOM 641 C CA . LEU A 1 89 ? 8.476 19.129 7.424 1.00 49.33 134 LEU A CA 1
ATOM 642 C C . LEU A 1 89 ? 8.561 17.807 6.722 1.00 49.28 134 LEU A C 1
ATOM 643 O O . LEU A 1 89 ? 7.517 17.179 6.553 1.00 49.33 134 LEU A O 1
ATOM 648 N N . ARG A 1 90 ? 9.770 17.402 6.323 1.00 49.21 135 ARG A N 1
ATOM 649 C CA . ARG A 1 90 ? 10.025 16.109 5.659 1.00 49.17 135 ARG A CA 1
ATOM 650 C C . ARG A 1 90 ? 11.304 15.438 6.193 1.00 49.10 135 ARG A C 1
ATOM 651 O O . ARG A 1 90 ? 12.258 16.121 6.570 1.00 49.07 135 ARG A O 1
ATOM 659 N N . PHE A 1 91 ? 11.287 14.104 6.206 1.00 49.03 136 PHE A N 1
ATOM 660 C CA . PHE A 1 91 ? 12.378 13.272 6.666 1.00 48.97 136 PHE A CA 1
ATOM 661 C C . PHE A 1 91 ? 13.113 12.811 5.421 1.00 48.89 136 PHE A C 1
ATOM 662 O O . PHE A 1 91 ? 12.551 12.039 4.653 1.00 48.79 136 PHE A O 1
ATOM 670 N N . VAL A 1 92 ? 14.355 13.288 5.237 1.00 48.81 137 VAL A N 1
ATOM 671 C CA . VAL A 1 92 ? 15.196 12.952 4.066 1.00 48.82 137 VAL A CA 1
ATOM 672 C C . VAL A 1 92 ? 16.077 11.776 4.463 1.00 48.79 137 VAL A C 1
ATOM 673 O O . VAL A 1 92 ? 16.019 10.737 3.820 1.00 48.78 137 VAL A O 1
ATOM 677 N N . GLY A 1 93 ? 16.883 11.958 5.520 1.00 48.82 138 GLY A N 1
ATOM 678 C CA . GLY A 1 93 ? 17.786 10.927 6.096 1.00 48.81 138 GLY A CA 1
ATOM 679 C C . GLY A 1 93 ? 16.977 9.687 6.504 1.00 48.81 138 GLY A C 1
ATOM 680 O O . GLY A 1 93 ? 15.866 9.820 7.007 1.00 48.73 138 GLY A O 1
ATOM 681 N N . ARG A 1 94 ? 17.554 8.510 6.275 1.00 48.85 139 ARG A N 1
ATOM 682 C CA . ARG A 1 94 ? 16.912 7.209 6.506 1.00 48.85 139 ARG A CA 1
ATOM 683 C C . ARG A 1 94 ? 17.505 6.419 7.649 1.00 48.87 139 ARG A C 1
ATOM 684 O O . ARG A 1 94 ? 18.734 6.228 7.730 1.00 48.79 139 ARG A O 1
ATOM 692 N N . SER A 1 95 ? 16.602 5.973 8.530 1.00 48.89 140 SER A N 1
ATOM 693 C CA . SER A 1 95 ? 16.950 5.153 9.681 1.00 48.93 140 SER A CA 1
ATOM 694 C C . SER A 1 95 ? 17.268 3.711 9.254 1.00 48.97 140 SER A C 1
ATOM 695 O O . SER A 1 95 ? 18.053 3.045 9.929 1.00 48.95 140 SER A O 1
ATOM 698 N N . GLY A 1 96 ? 16.655 3.257 8.146 1.00 49.03 141 GLY A N 1
ATOM 699 C CA . GLY A 1 96 ? 16.776 1.907 7.632 1.00 49.12 141 GLY A CA 1
ATOM 700 C C . GLY A 1 96 ? 15.686 1.072 8.315 1.00 49.18 141 GLY A C 1
ATOM 701 O O . GLY A 1 96 ? 14.929 1.556 9.175 1.00 49.19 141 GLY A O 1
ATOM 702 N N . ARG A 1 97 ? 15.607 -0.191 7.927 1.00 49.29 142 ARG A N 1
ATOM 703 C CA . ARG A 1 97 ? 14.629 -1.141 8.500 1.00 49.37 142 ARG A CA 1
ATOM 704 C C . ARG A 1 97 ? 15.030 -1.597 9.916 1.00 49.41 142 ARG A C 1
ATOM 705 O O . ARG A 1 97 ? 14.157 -1.913 10.719 1.00 49.47 142 ARG A O 1
ATOM 713 N N . GLY A 1 98 ? 16.335 -1.631 10.214 1.00 49.45 143 GLY A N 1
ATOM 714 C CA . GLY A 1 98 ? 16.855 -2.043 11.509 1.00 49.47 143 GLY A CA 1
ATOM 715 C C . GLY A 1 98 ? 16.741 -1.102 12.669 1.00 49.50 143 GLY A C 1
ATOM 716 O O . GLY A 1 98 ? 16.818 -1.558 13.812 1.00 49.48 143 GLY A O 1
ATOM 717 N N . LYS A 1 99 ? 16.569 0.194 12.387 1.00 49.52 144 LYS A N 1
ATOM 718 C CA . LYS A 1 99 ? 16.466 1.224 13.411 1.00 49.56 144 LYS A CA 1
ATOM 719 C C . LYS A 1 99 ? 15.378 2.270 13.130 1.00 49.56 144 LYS A C 1
ATOM 720 O O . LYS A 1 99 ? 14.828 2.344 12.025 1.00 49.56 144 LYS A O 1
ATOM 726 N N . SER A 1 100 ? 15.099 3.050 14.178 1.00 49.53 145 SER A N 1
ATOM 727 C CA . SER A 1 100 ? 14.164 4.157 14.197 1.00 49.51 145 SER A CA 1
ATOM 728 C C . SER A 1 100 ? 14.898 5.365 14.736 1.00 49.50 145 SER A C 1
ATOM 729 O O . SER A 1 100 ? 15.878 5.199 15.476 1.00 49.47 145 SER A O 1
ATOM 732 N N . PHE A 1 101 ? 14.434 6.564 14.365 1.00 49.52 146 PHE A N 1
ATOM 733 C CA . PHE A 1 101 ? 14.986 7.823 14.864 1.00 49.51 146 PHE A CA 1
ATOM 734 C C . PHE A 1 101 ? 14.177 8.339 16.045 1.00 49.53 146 PHE A C 1
ATOM 735 O O . PHE A 1 101 ? 12.959 8.160 16.095 1.00 49.51 146 PHE A O 1
ATOM 743 N N . THR A 1 102 ? 14.891 8.981 16.975 1.00 49.51 147 THR A N 1
ATOM 744 C CA . THR A 1 102 ? 14.315 9.679 18.103 1.00 49.46 147 THR A CA 1
ATOM 745 C C . THR A 1 102 ? 14.251 11.117 17.552 1.00 49.43 147 THR A C 1
ATOM 746 O O . THR A 1 102 ? 15.257 11.605 16.994 1.00 49.41 147 THR A O 1
ATOM 750 N N . LEU A 1 103 ? 13.088 11.761 17.713 1.00 49.40 148 LEU A N 1
ATOM 751 C CA . LEU A 1 103 ? 12.803 13.128 17.274 1.00 49.38 148 LEU A CA 1
ATOM 752 C C . LEU A 1 103 ? 12.787 14.101 18.481 1.00 49.36 148 LEU A C 1
ATOM 753 O O . LEU A 1 103 ? 11.872 14.023 19.346 1.00 49.41 148 LEU A O 1
ATOM 758 N N . THR A 1 104 ? 13.792 14.997 18.516 1.00 49.23 149 THR A N 1
ATOM 759 C CA . THR A 1 104 ? 13.993 15.989 19.548 1.00 49.15 149 THR A CA 1
ATOM 760 C C . THR A 1 104 ? 13.540 17.364 19.079 1.00 49.05 149 THR A C 1
ATOM 761 O O . THR A 1 104 ? 13.947 17.791 18.036 1.00 49.00 149 THR A O 1
ATOM 765 N N . ILE A 1 105 ? 12.709 18.016 19.889 1.00 48.97 150 ILE A N 1
ATOM 766 C CA . ILE A 1 105 ? 12.141 19.344 19.707 1.00 48.92 150 ILE A CA 1
ATOM 767 C C . ILE A 1 105 ? 12.891 20.321 20.603 1.00 48.85 150 ILE A C 1
ATOM 768 O O . ILE A 1 105 ? 13.056 20.019 21.776 1.00 48.87 150 ILE A O 1
ATOM 773 N N . THR A 1 106 ? 13.333 21.459 20.063 1.00 48.74 151 THR A N 1
ATOM 774 C CA . THR A 1 106 ? 14.010 22.529 20.797 1.00 48.67 151 THR A CA 1
ATOM 775 C C . THR A 1 106 ? 13.168 23.777 20.592 1.00 48.63 151 THR A C 1
ATOM 776 O O . THR A 1 106 ? 12.965 24.157 19.444 1.00 48.60 151 THR A O 1
ATOM 780 N N . VAL A 1 107 ? 12.694 24.386 21.683 1.00 48.60 152 VAL A N 1
ATOM 781 C CA . VAL A 1 107 ? 11.879 25.615 21.687 1.00 48.58 152 VAL A CA 1
ATOM 782 C C . VAL A 1 107 ? 12.844 26.672 22.216 1.00 48.57 152 VAL A C 1
ATOM 783 O O . VAL A 1 107 ? 13.274 26.570 23.369 1.00 48.53 152 VAL A O 1
ATOM 787 N N . PHE A 1 108 ? 13.166 27.667 21.386 1.00 48.57 153 PHE A N 1
ATOM 788 C CA . PHE A 1 108 ? 14.169 28.718 21.724 1.00 48.60 153 PHE A CA 1
ATOM 789 C C . PHE A 1 108 ? 13.697 29.933 22.558 1.00 48.60 153 PHE A C 1
ATOM 790 O O . PHE A 1 108 ? 13.678 31.084 22.114 1.00 48.58 153 PHE A O 1
ATOM 798 N N . THR A 1 109 ? 13.333 29.596 23.797 1.00 48.65 154 THR A N 1
ATOM 799 C CA . THR A 1 109 ? 12.962 30.535 24.848 1.00 48.68 154 THR A CA 1
ATOM 800 C C . THR A 1 109 ? 14.307 30.894 25.488 1.00 48.71 154 THR A C 1
ATOM 801 O O . THR A 1 109 ? 15.362 30.405 25.053 1.00 48.73 154 THR A O 1
ATOM 805 N N . ASN A 1 110 ? 14.273 31.743 26.510 1.00 48.80 155 ASN A N 1
ATOM 806 C CA . ASN A 1 110 ? 15.420 32.212 27.258 1.00 48.81 155 ASN A CA 1
ATOM 807 C C . ASN A 1 110 ? 15.329 31.665 28.705 1.00 48.90 155 ASN A C 1
ATOM 808 O O . ASN A 1 110 ? 14.637 32.281 29.515 1.00 48.89 155 ASN A O 1
ATOM 813 N N . PRO A 1 111 ? 16.005 30.521 29.047 1.00 49.00 156 PRO A N 1
ATOM 814 C CA . PRO A 1 111 ? 16.853 29.614 28.241 1.00 49.05 156 PRO A CA 1
ATOM 815 C C . PRO A 1 111 ? 16.008 28.613 27.430 1.00 49.09 156 PRO A C 1
ATOM 816 O O . PRO A 1 111 ? 14.804 28.451 27.742 1.00 49.07 156 PRO A O 1
ATOM 820 N N . PRO A 1 112 ? 16.607 27.940 26.405 1.00 49.14 157 PRO A N 1
ATOM 821 C CA . PRO A 1 112 ? 15.800 27.027 25.585 1.00 49.17 157 PRO A CA 1
ATOM 822 C C . PRO A 1 112 ? 15.425 25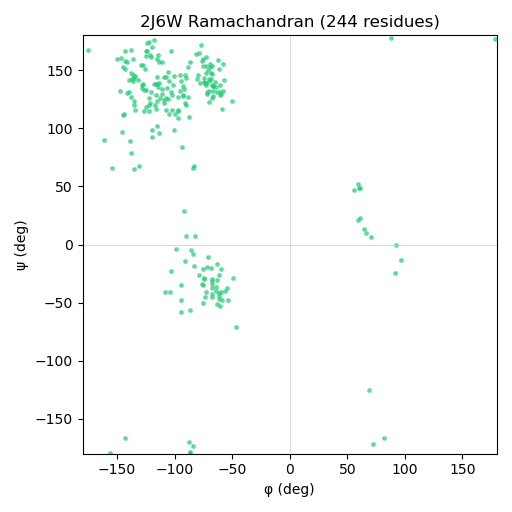.729 26.342 1.00 49.22 157 PRO A C 1
ATOM 823 O O . PRO A 1 112 ? 16.152 25.318 27.257 1.00 49.27 157 PRO A O 1
ATOM 827 N N . GLN A 1 113 ? 14.298 25.143 25.923 1.00 49.24 158 GLN A N 1
ATOM 828 C CA . GLN A 1 113 ? 13.696 23.936 26.455 1.00 49.27 158 GLN A CA 1
ATOM 829 C C . GLN A 1 113 ? 13.763 22.862 25.368 1.00 49.34 158 GLN A C 1
ATOM 830 O O . GLN A 1 113 ? 13.456 23.153 24.196 1.00 49.29 158 GLN A O 1
ATOM 836 N N . VAL A 1 114 ? 14.154 21.646 25.756 1.00 49.41 159 VAL A N 1
ATOM 837 C CA . VAL A 1 114 ? 14.319 20.506 24.872 1.00 49.48 159 VAL A CA 1
ATOM 838 C C . VAL A 1 114 ? 13.252 19.451 25.216 1.00 49.50 159 VAL A C 1
ATOM 839 O O . VAL A 1 114 ? 13.156 19.051 26.362 1.00 49.56 159 VAL A O 1
ATOM 843 N N . ALA A 1 115 ? 12.474 19.022 24.231 1.00 49.56 160 ALA A N 1
ATOM 844 C CA . ALA A 1 115 ? 11.406 18.001 24.362 1.00 49.62 160 ALA A CA 1
ATOM 845 C C . ALA A 1 115 ? 11.565 16.910 23.301 1.00 49.69 160 ALA A C 1
ATOM 846 O O . ALA A 1 115 ? 12.144 17.167 22.240 1.00 49.77 160 ALA A O 1
ATOM 848 N N . THR A 1 116 ? 11.052 15.710 23.581 1.00 49.69 161 THR A N 1
ATOM 849 C CA . THR A 1 116 ? 11.133 14.546 22.697 1.00 49.70 161 THR A CA 1
ATOM 850 C C . THR A 1 116 ? 9.767 14.108 22.211 1.00 49.67 161 THR A C 1
ATOM 851 O O . THR A 1 116 ? 8.836 14.099 22.999 1.00 49.66 161 THR A O 1
ATOM 855 N N . TYR A 1 117 ? 9.651 13.747 20.931 1.00 49.71 162 TYR A N 1
ATOM 856 C CA . TYR A 1 117 ? 8.385 13.240 20.338 1.00 49.75 162 TYR A CA 1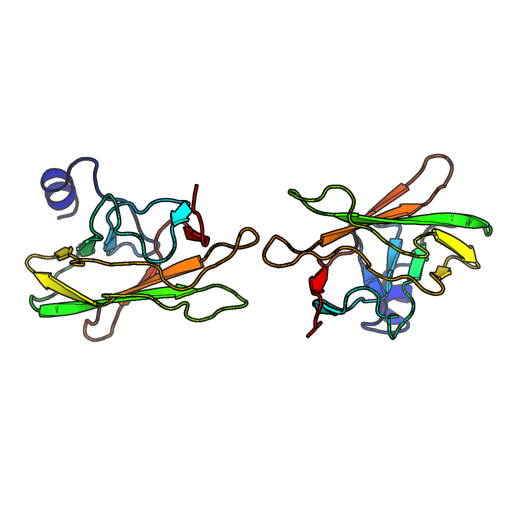
ATOM 857 C C . TYR A 1 117 ? 8.084 11.878 21.050 1.00 49.75 162 TYR A C 1
ATOM 858 O O . TYR A 1 117 ? 9.024 11.113 21.274 1.00 49.68 162 TYR A O 1
ATOM 867 N N . HIS A 1 118 ? 6.821 11.577 21.399 1.00 49.85 163 HIS A N 1
ATOM 868 C CA . HIS A 1 118 ? 6.519 10.317 22.228 1.00 49.89 163 HIS A CA 1
ATOM 869 C C . HIS A 1 118 ? 6.835 8.949 21.613 1.00 49.89 163 HIS A C 1
ATOM 870 O O . HIS A 1 118 ? 6.880 7.993 22.368 1.00 49.97 163 HIS A O 1
ATOM 877 N N . ASN A 1 119 ? 7.036 8.863 20.307 1.00 49.81 164 ASN A N 1
ATOM 878 C CA . ASN A 1 119 ? 7.413 7.653 19.607 1.00 49.79 164 ASN A CA 1
ATOM 879 C C . ASN A 1 119 ? 8.687 7.868 18.804 1.00 49.70 164 ASN A C 1
ATOM 880 O O . ASN A 1 119 ? 9.080 8.994 18.537 1.00 49.61 164 ASN A O 1
ATOM 885 N N . ALA A 1 120 ? 9.327 6.763 18.423 1.00 49.62 165 ALA A N 1
ATOM 886 C CA . ALA A 1 120 ? 10.458 6.772 17.516 1.00 49.56 165 ALA A CA 1
ATOM 887 C C . ALA A 1 120 ? 9.772 6.725 16.116 1.00 49.52 165 ALA A C 1
ATOM 888 O O . ALA A 1 120 ? 8.600 6.271 16.006 1.00 49.44 165 ALA A O 1
ATOM 890 N N . ILE A 1 121 ? 10.480 7.190 15.066 1.00 49.47 166 ILE A N 1
ATOM 891 C CA . ILE A 1 121 ? 9.972 7.187 13.671 1.00 49.45 166 ILE A CA 1
ATOM 892 C C . ILE A 1 121 ? 10.986 6.430 12.752 1.00 49.40 166 ILE A C 1
ATOM 893 O O . ILE A 1 121 ? 12.197 6.679 12.811 1.00 49.44 166 ILE A O 1
ATOM 898 N N . LYS A 1 122 ? 10.442 5.527 11.923 1.00 49.34 167 LYS A N 1
ATOM 899 C CA . LYS A 1 122 ? 11.175 4.701 10.967 1.00 49.29 167 LYS A CA 1
ATOM 900 C C . LYS A 1 122 ? 11.084 5.396 9.613 1.00 49.19 167 LYS A C 1
ATOM 901 O O . LYS A 1 122 ? 9.990 5.703 9.174 1.00 49.14 167 LYS A O 1
ATOM 907 N N . ILE A 1 123 ? 12.231 5.639 8.972 1.00 49.11 168 ILE A N 1
ATOM 908 C CA . ILE A 1 123 ? 12.329 6.319 7.650 1.00 49.09 168 ILE A CA 1
ATOM 909 C C . ILE A 1 123 ? 13.150 5.436 6.691 1.00 49.04 168 ILE A C 1
ATOM 910 O O . ILE A 1 123 ? 14.352 5.219 6.916 1.00 49.02 168 ILE A O 1
ATOM 915 N N . THR A 1 124 ? 12.473 4.946 5.643 1.00 49.02 169 THR A N 1
ATOM 916 C CA . THR A 1 124 ? 13.036 4.097 4.587 1.00 48.97 169 THR A CA 1
ATOM 917 C C . THR A 1 124 ? 12.796 4.722 3.207 1.00 48.95 169 THR A C 1
ATOM 918 O O . THR A 1 124 ? 11.981 5.666 3.068 1.00 48.86 169 THR A O 1
ATOM 922 N N . VAL A 1 125 ? 13.514 4.185 2.202 1.00 48.97 170 VAL A N 1
ATOM 923 C CA .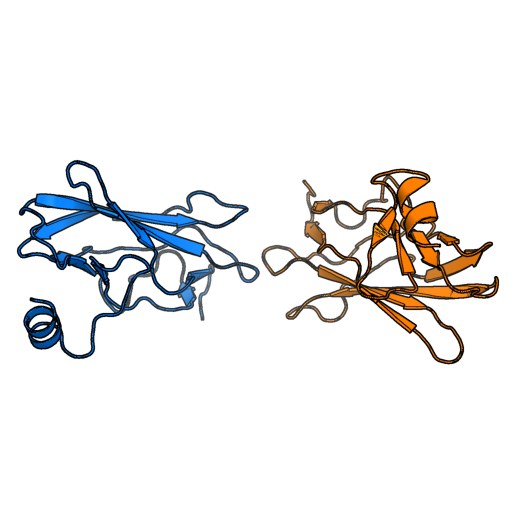 VAL A 1 125 ? 13.433 4.668 0.800 1.00 48.94 170 VAL A CA 1
ATOM 924 C C . VAL A 1 125 ? 12.003 4.505 0.203 1.00 48.93 170 VAL A C 1
ATOM 925 O O . VAL A 1 125 ? 11.542 5.418 -0.482 1.00 48.89 170 VAL A O 1
ATOM 929 N N . ASP A 1 126 ? 11.349 3.355 0.485 1.00 48.95 171 ASP A N 1
ATOM 930 C CA . ASP A 1 126 ? 9.963 3.011 0.043 1.00 48.98 171 ASP A CA 1
ATOM 931 C C . ASP A 1 126 ? 8.855 3.333 1.056 1.00 49.00 171 ASP A C 1
ATOM 932 O O . ASP A 1 126 ? 7.751 3.705 0.650 1.00 49.03 171 ASP A O 1
ATOM 937 N N . GLY A 1 127 ? 9.135 3.191 2.345 1.00 49.01 172 GLY A N 1
ATOM 938 C CA . GLY A 1 127 ? 8.134 3.426 3.384 1.00 49.04 172 GLY A CA 1
ATOM 939 C C . GLY A 1 127 ? 7.240 2.190 3.552 1.00 49.07 172 GLY A C 1
ATOM 940 O O . GLY A 1 127 ? 7.578 1.089 3.042 1.00 49.08 172 GLY A O 1
ATOM 941 N N . PRO A 1 128 ? 6.098 2.343 4.264 1.00 49.08 173 PRO A N 1
ATOM 942 C CA . PRO A 1 128 ? 5.193 1.175 4.482 1.00 49.09 173 PRO A CA 1
ATOM 943 C C . PRO A 1 128 ? 4.358 0.801 3.253 1.00 49.07 173 PRO A C 1
ATOM 944 O O . PRO A 1 128 ? 3.763 -0.273 3.250 1.00 49.08 173 PRO A O 1
ATOM 948 N N . SER B 1 5 ? 35.077 -21.820 38.476 1.00 49.86 50 SER B N 1
ATOM 949 C CA . SER B 1 5 ? 33.839 -20.951 38.587 1.00 49.86 50 SER B CA 1
ATOM 950 C C . SER B 1 5 ? 33.859 -19.733 37.640 1.00 49.88 50 SER B C 1
ATOM 951 O O . SER B 1 5 ? 34.928 -19.400 37.089 1.00 49.83 50 SER B O 1
ATOM 954 N N . MET B 1 6 ? 32.686 -19.093 37.470 1.00 49.88 51 MET B N 1
ATOM 955 C CA . MET B 1 6 ? 32.518 -17.901 36.568 1.00 49.90 51 MET B CA 1
ATOM 956 C C . MET B 1 6 ? 33.422 -16.714 36.958 1.00 49.93 51 MET B C 1
ATOM 957 O O . MET B 1 6 ? 34.084 -16.141 36.060 1.00 49.93 51 MET B O 1
ATOM 962 N N . VAL B 1 7 ? 33.430 -16.374 38.259 1.00 49.89 52 VAL B N 1
ATOM 963 C CA . VAL B 1 7 ? 34.271 -15.282 38.813 1.00 49.92 52 VAL B CA 1
ATOM 964 C C . VAL B 1 7 ? 35.790 -15.461 38.520 1.00 49.91 52 VAL B C 1
ATOM 965 O O . VAL B 1 7 ? 36.467 -14.479 38.225 1.00 49.87 52 VAL B O 1
ATOM 969 N N . GLU B 1 8 ? 36.276 -16.713 38.611 1.00 49.91 53 GLU B N 1
ATOM 970 C CA . GLU B 1 8 ? 37.683 -17.088 38.322 1.00 49.87 53 GLU B CA 1
ATOM 971 C C . GLU B 1 8 ? 37.966 -17.059 36.845 1.00 49.80 53 GLU B C 1
ATOM 972 O O . GLU B 1 8 ? 39.002 -16.531 36.452 1.00 49.89 53 GLU B O 1
ATOM 978 N N . VAL B 1 9 ? 37.058 -17.619 36.043 1.00 49.73 54 VAL B N 1
ATOM 979 C CA . VAL B 1 9 ? 37.209 -17.687 34.564 1.00 49.68 54 VAL B CA 1
ATOM 980 C C . VAL B 1 9 ? 37.123 -16.248 33.944 1.00 49.65 54 VAL B C 1
ATOM 981 O O . VAL B 1 9 ? 37.952 -15.937 33.085 1.00 49.81 54 VAL B O 1
ATOM 985 N N . LEU B 1 10 ? 36.158 -15.422 34.369 1.00 49.56 55 LEU B N 1
ATOM 986 C CA . LEU B 1 10 ? 36.032 -13.997 33.931 1.00 49.45 55 LEU B CA 1
ATOM 987 C C . LEU B 1 10 ? 37.237 -13.124 34.362 1.00 49.34 55 LEU B C 1
ATOM 988 O O . LEU B 1 10 ? 37.574 -12.160 33.661 1.00 49.31 55 LEU B O 1
ATOM 993 N N . ALA B 1 11 ? 37.858 -13.466 35.498 1.00 49.29 56 ALA B N 1
ATOM 994 C CA . ALA B 1 11 ? 39.054 -12.773 36.012 1.00 49.31 56 ALA B CA 1
ATOM 995 C C . ALA B 1 11 ? 40.382 -13.264 35.375 1.00 49.27 56 ALA B C 1
ATOM 996 O O . ALA B 1 11 ? 41.339 -12.523 35.473 1.00 49.16 56 ALA B O 1
ATOM 998 N N . ASP B 1 12 ? 40.422 -14.462 34.748 1.00 49.30 57 ASP B N 1
ATOM 999 C CA . ASP B 1 12 ? 41.654 -15.068 34.164 1.00 49.31 57 ASP B CA 1
ATOM 1000 C C . ASP B 1 12 ? 42.292 -14.220 33.017 1.00 49.32 57 ASP B C 1
ATOM 1001 O O . ASP B 1 12 ? 43.507 -14.054 32.994 1.00 49.38 57 ASP B O 1
ATOM 1006 N N . HIS B 1 13 ? 41.480 -13.708 32.093 1.00 49.30 58 HIS B N 1
ATOM 1007 C CA . HIS B 1 13 ? 41.935 -12.802 30.986 1.00 49.26 58 HIS B CA 1
ATOM 1008 C C . HIS B 1 13 ? 40.844 -11.714 30.906 1.00 49.19 58 HIS B C 1
ATOM 1009 O O . HIS B 1 13 ? 40.013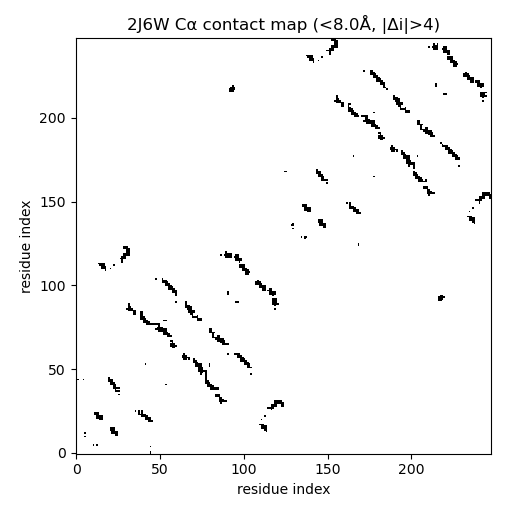 -11.801 30.014 1.00 49.20 58 HIS B O 1
ATOM 1016 N N . PRO B 1 14 ? 40.857 -10.692 31.832 1.00 49.15 59 PRO B N 1
ATOM 1017 C CA . PRO B 1 14 ? 39.804 -9.651 31.954 1.00 49.15 59 PRO B CA 1
ATOM 1018 C C . PRO B 1 14 ? 39.456 -8.963 30.629 1.00 49.17 59 PRO B C 1
ATOM 1019 O O . PRO B 1 14 ? 40.354 -8.401 29.963 1.00 49.21 59 PRO B O 1
ATOM 1023 N N . GLY B 1 15 ? 38.167 -9.030 30.267 1.00 49.16 60 GLY B N 1
ATOM 1024 C CA . GLY B 1 15 ? 37.637 -8.469 29.033 1.00 49.10 60 GLY B CA 1
ATOM 1025 C C . GLY B 1 15 ? 37.607 -9.417 27.848 1.00 49.11 60 GLY B C 1
ATOM 1026 O O . GLY B 1 15 ? 36.777 -9.186 26.958 1.00 49.17 60 GLY B O 1
ATOM 1027 N N . GLU B 1 16 ? 38.468 -10.459 27.812 1.00 49.05 61 GLU B N 1
ATOM 1028 C CA . GLU B 1 16 ? 38.539 -11.413 26.668 1.00 48.99 61 GLU B CA 1
ATOM 1029 C C . GLU B 1 16 ? 37.362 -12.358 26.614 1.00 48.92 61 GLU B C 1
ATOM 1030 O O . GLU B 1 16 ? 36.890 -12.619 25.517 1.00 48.86 61 GLU B O 1
ATOM 1036 N N . LEU B 1 17 ? 36.905 -12.872 27.769 1.00 48.87 62 LEU B N 1
ATOM 1037 C CA . LEU B 1 17 ? 35.725 -13.761 27.856 1.00 48.84 62 LEU B CA 1
ATOM 1038 C C . LEU B 1 17 ? 34.563 -12.992 28.479 1.00 48.80 62 LEU B C 1
ATOM 1039 O O . LEU B 1 17 ? 34.729 -12.438 29.570 1.00 48.84 62 LEU B O 1
ATOM 1044 N N . VAL B 1 18 ? 33.415 -12.975 27.787 1.00 48.77 63 VAL B N 1
ATOM 1045 C CA . VAL B 1 18 ? 32.161 -12.312 28.240 1.00 48.78 63 VAL B CA 1
ATOM 1046 C C . VAL B 1 18 ? 31.045 -13.330 28.495 1.00 48.75 63 VAL B C 1
ATOM 1047 O O . VAL B 1 18 ? 31.104 -14.480 28.049 1.00 48.72 63 VAL B O 1
ATOM 1051 N N . ARG B 1 19 ? 30.030 -12.881 29.225 1.00 48.79 64 ARG B N 1
ATOM 1052 C CA . ARG B 1 19 ? 28.867 -13.695 29.547 1.00 48.84 64 ARG B CA 1
ATOM 1053 C C . ARG B 1 19 ? 27.940 -13.921 28.337 1.00 48.84 64 ARG B C 1
ATOM 1054 O O . ARG B 1 19 ? 28.002 -13.208 27.352 1.00 48.77 64 ARG B O 1
ATOM 1062 N N . THR B 1 20 ? 27.109 -14.946 28.475 1.00 48.90 65 THR B N 1
ATOM 1063 C CA . THR B 1 20 ? 26.018 -15.318 27.586 1.00 48.94 65 THR B CA 1
ATOM 1064 C C . THR B 1 20 ? 24.787 -15.289 28.497 1.00 48.95 65 THR B C 1
ATOM 1065 O O . THR B 1 20 ? 24.937 -15.091 29.717 1.00 49.02 65 THR B O 1
ATOM 1069 N N . ASP B 1 21 ? 23.592 -15.478 27.948 1.00 48.98 66 ASP B N 1
ATOM 1070 C CA . ASP B 1 21 ? 22.318 -15.568 28.794 1.00 49.03 66 ASP B CA 1
ATOM 1071 C C . ASP B 1 21 ? 22.218 -16.876 29.624 1.00 49.01 66 ASP B C 1
ATOM 1072 O O . ASP B 1 21 ? 21.346 -16.965 30.474 1.00 49.01 66 ASP B O 1
ATOM 1077 N N . SER B 1 22 ? 23.097 -17.860 29.355 1.00 49.01 67 SER B N 1
ATOM 1078 C CA . SER B 1 22 ? 23.214 -19.110 30.075 1.00 48.99 67 SER B CA 1
ATOM 1079 C C . SER B 1 22 ? 24.243 -18.934 31.172 1.00 48.98 67 SER B C 1
ATOM 1080 O O . SER B 1 22 ? 25.336 -18.386 30.883 1.00 48.98 67 SER B O 1
ATOM 1083 N N . PRO B 1 23 ? 23.933 -19.393 32.420 1.00 48.91 68 PRO B N 1
ATOM 1084 C CA . PRO B 1 23 ? 24.956 -19.340 33.492 1.00 48.84 68 PRO B CA 1
ATOM 1085 C C . PRO B 1 23 ? 26.095 -20.380 33.291 1.00 48.77 68 PRO B C 1
ATOM 1086 O O . PRO B 1 23 ? 27.148 -20.211 33.877 1.00 48.78 68 PRO B O 1
ATOM 1090 N N . ASN B 1 24 ? 25.867 -21.422 32.477 1.00 48.67 69 ASN B N 1
ATOM 1091 C CA . ASN B 1 24 ? 26.837 -22.490 32.171 1.00 48.59 69 ASN B CA 1
ATOM 1092 C C . ASN B 1 24 ? 27.828 -22.191 31.056 1.00 48.51 69 ASN B C 1
ATOM 1093 O O . ASN B 1 24 ? 28.763 -22.998 30.878 1.00 48.55 69 ASN B O 1
ATOM 1098 N N . PHE B 1 25 ? 27.664 -21.079 30.308 1.00 48.40 70 PHE B N 1
ATOM 1099 C CA . PHE B 1 25 ? 28.579 -20.737 29.185 1.00 48.33 70 PHE B CA 1
ATOM 1100 C C . PHE B 1 25 ? 29.030 -19.287 29.095 1.00 48.21 70 PHE B C 1
ATOM 1101 O O . PHE B 1 25 ? 28.290 -18.359 29.420 1.00 48.14 70 PHE B O 1
ATOM 1109 N N . LEU B 1 26 ? 30.276 -19.163 28.644 1.00 48.13 71 LEU B N 1
ATOM 1110 C CA . LEU B 1 26 ? 30.942 -17.931 28.344 1.00 48.08 71 LEU B CA 1
ATOM 1111 C C . LEU B 1 26 ? 31.427 -18.034 26.885 1.00 48.03 71 LEU B C 1
ATOM 1112 O O . LEU B 1 26 ? 31.435 -19.135 26.270 1.00 47.91 71 LEU B O 1
ATOM 1117 N N . SER B 1 27 ? 31.824 -16.884 26.345 1.00 48.03 72 SER B N 1
ATOM 1118 C CA . SER B 1 27 ? 32.370 -16.786 24.991 1.00 48.00 72 SER B CA 1
ATOM 1119 C C . SER B 1 27 ? 33.369 -15.664 24.830 1.00 47.98 72 SER B C 1
ATOM 1120 O O . SER B 1 27 ? 33.379 -14.728 25.614 1.00 47.88 72 SER B O 1
ATOM 1123 N N . SER B 1 28 ? 34.191 -15.795 23.786 1.00 48.03 73 SER B N 1
ATOM 1124 C CA . SER B 1 28 ? 35.185 -14.791 23.421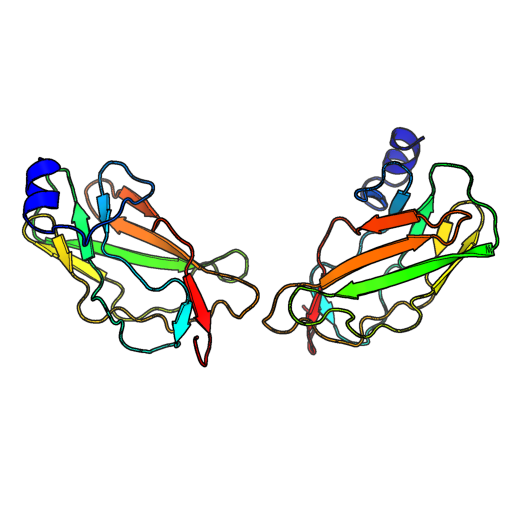 1.00 48.08 73 SER B CA 1
ATOM 1125 C C . SER B 1 28 ? 34.460 -13.611 22.749 1.00 48.17 73 SER B C 1
ATOM 1126 O O . SER B 1 28 ? 33.344 -13.757 22.275 1.00 48.25 73 SER B O 1
ATOM 1129 N N . VAL B 1 29 ? 35.102 -12.446 22.714 1.00 48.27 74 VAL B N 1
ATOM 1130 C CA . VAL B 1 29 ? 34.523 -11.232 22.130 1.00 48.28 74 VAL B CA 1
ATOM 1131 C C . VAL B 1 29 ? 34.673 -11.281 20.596 1.00 48.36 74 VAL B C 1
ATOM 1132 O O . VAL B 1 29 ? 35.680 -11.751 20.057 1.00 48.33 74 VAL B O 1
ATOM 1136 N N . LEU B 1 30 ? 33.633 -10.783 19.927 1.00 48.45 75 LEU B N 1
ATOM 1137 C CA . LEU B 1 30 ? 33.528 -10.625 18.500 1.00 48.49 75 LEU B CA 1
ATOM 1138 C C . LEU B 1 30 ? 33.429 -9.131 18.180 1.00 48.52 75 LEU B C 1
ATOM 1139 O O . LEU B 1 30 ? 33.067 -8.348 19.085 1.00 48.43 75 LEU B O 1
ATOM 1144 N N . PRO B 1 31 ? 33.750 -8.728 16.901 1.00 48.58 76 PRO B N 1
ATOM 1145 C CA . PRO B 1 31 ? 33.541 -7.322 16.505 1.00 48.60 76 PRO B CA 1
ATOM 1146 C C . PRO B 1 31 ? 32.038 -6.976 16.413 1.00 48.59 76 PRO B C 1
ATOM 1147 O O . PRO B 1 31 ? 31.220 -7.874 16.164 1.00 48.56 76 PRO B O 1
ATOM 1151 N N . THR B 1 32 ? 31.700 -5.699 16.617 1.00 48.61 77 THR B N 1
ATOM 1152 C CA . THR B 1 32 ? 30.304 -5.204 16.527 1.00 48.63 77 THR B CA 1
ATOM 1153 C C . THR B 1 32 ? 29.955 -5.127 15.042 1.00 48.64 77 THR B C 1
ATOM 1154 O O . THR B 1 32 ? 28.930 -5.630 14.629 1.00 48.59 77 THR B O 1
ATOM 1158 N N . HIS B 1 33 ? 30.838 -4.485 14.267 1.00 48.68 78 HIS B N 1
ATOM 1159 C CA . HIS B 1 33 ? 30.731 -4.331 12.832 1.00 48.68 78 HIS B CA 1
ATOM 1160 C C . HIS B 1 33 ? 31.939 -5.085 12.201 1.00 48.70 78 HIS B C 1
ATOM 1161 O O . HIS B 1 33 ? 33.073 -4.856 12.618 1.00 48.70 78 HIS B O 1
ATOM 1168 N N . TRP B 1 34 ? 31.690 -5.974 11.217 1.00 48.72 79 TRP B N 1
ATOM 1169 C CA . TRP B 1 34 ? 32.769 -6.753 10.513 1.00 48.70 79 TRP B CA 1
ATOM 1170 C C . TRP B 1 34 ? 32.459 -6.995 9.017 1.00 48.68 79 TRP B C 1
ATOM 1171 O O . TRP B 1 34 ? 31.296 -7.037 8.635 1.00 48.57 79 TRP B O 1
ATOM 1182 N N . ARG B 1 35 ? 33.512 -7.146 8.193 1.00 48.74 80 ARG B N 1
ATOM 1183 C CA . ARG B 1 35 ? 33.380 -7.390 6.737 1.00 48.78 80 ARG B CA 1
ATOM 1184 C C . ARG B 1 35 ? 32.886 -8.804 6.409 1.00 48.76 80 ARG B C 1
ATOM 1185 O O . ARG B 1 35 ? 33.351 -9.762 7.001 1.00 48.80 80 ARG B O 1
ATOM 1193 N N . SER B 1 36 ? 31.958 -8.889 5.456 1.00 48.76 81 SER B N 1
ATOM 1194 C CA . SER B 1 36 ? 31.383 -10.131 4.929 1.00 48.77 81 SER B CA 1
ATOM 1195 C C . SER B 1 36 ? 32.448 -11.062 4.348 1.00 48.76 81 SER B C 1
ATOM 1196 O O . SER B 1 36 ? 33.288 -10.599 3.579 1.00 48.83 81 SER B O 1
ATOM 1199 N N . ASN B 1 37 ? 32.406 -12.347 4.713 1.00 48.72 82 ASN B N 1
ATOM 1200 C CA . ASN B 1 37 ? 33.357 -13.399 4.263 1.00 48.77 82 ASN B CA 1
ATOM 1201 C C . ASN B 1 37 ? 34.858 -13.168 4.633 1.00 48.79 82 ASN B C 1
ATOM 1202 O O . ASN B 1 37 ? 35.781 -13.718 3.964 1.00 48.74 82 ASN B O 1
ATOM 1207 N N . LYS B 1 38 ? 35.105 -12.362 5.685 1.00 48.86 83 LYS B N 1
ATOM 1208 C CA . LYS B 1 38 ? 36.468 -12.085 6.165 1.00 48.94 83 LYS B CA 1
ATOM 1209 C C . LYS B 1 38 ? 36.695 -12.971 7.399 1.00 48.95 83 LYS B C 1
ATOM 1210 O O . LYS B 1 38 ? 35.788 -13.222 8.168 1.00 48.98 83 LYS B O 1
ATOM 1216 N N . THR B 1 39 ? 37.935 -13.431 7.544 1.00 49.08 84 THR B N 1
ATOM 1217 C CA . THR B 1 39 ? 38.415 -14.235 8.632 1.00 49.15 84 THR B CA 1
ATOM 1218 C C . THR B 1 39 ? 38.399 -13.312 9.859 1.00 49.27 84 THR B C 1
ATOM 1219 O O . THR B 1 39 ? 38.702 -12.113 9.745 1.00 49.33 84 THR B O 1
ATOM 1223 N N . LEU B 1 40 ? 38.041 -13.880 11.017 1.00 49.32 85 LEU B N 1
ATOM 1224 C CA . LEU B 1 40 ? 38.013 -13.150 12.268 1.00 49.32 85 LEU B CA 1
ATOM 1225 C C . LEU B 1 40 ? 39.450 -13.049 12.798 1.00 49.37 85 LEU B C 1
ATOM 1226 O O . LEU B 1 40 ? 40.225 -13.996 12.589 1.00 49.42 85 LEU B O 1
ATOM 1231 N N . PRO B 1 41 ? 39.829 -11.927 13.475 1.00 49.34 86 PRO B N 1
ATOM 1232 C CA . PRO B 1 41 ? 41.193 -11.812 14.052 1.00 49.27 86 PRO B CA 1
ATOM 1233 C C . PRO B 1 41 ? 41.473 -12.783 15.223 1.00 49.19 86 PRO B C 1
ATOM 1234 O O . PRO B 1 41 ? 42.565 -13.380 15.311 1.00 49.22 86 PRO B O 1
ATOM 1238 N N . ILE B 1 42 ? 40.475 -12.907 16.098 1.00 49.06 87 ILE B N 1
ATOM 1239 C CA . ILE B 1 42 ? 40.499 -13.781 17.269 1.00 48.95 87 ILE B CA 1
ATOM 1240 C C . ILE B 1 42 ? 39.396 -14.803 16.991 1.00 48.82 87 ILE B C 1
ATOM 1241 O O . ILE B 1 42 ? 38.228 -14.421 16.764 1.00 48.74 87 ILE B O 1
ATOM 1246 N N . ALA B 1 43 ? 39.801 -16.078 17.011 1.00 48.72 88 ALA B N 1
ATOM 1247 C CA . ALA B 1 43 ? 38.945 -17.221 16.789 1.00 48.72 88 ALA B CA 1
ATOM 1248 C C . ALA B 1 43 ? 37.837 -17.252 17.843 1.00 48.65 88 ALA B C 1
ATOM 1249 O O . ALA B 1 43 ? 38.141 -17.118 19.019 1.00 48.58 88 ALA B O 1
ATOM 1251 N N . PHE B 1 44 ? 36.586 -17.417 17.406 1.00 48.63 89 PHE B N 1
ATOM 1252 C CA . PHE B 1 44 ? 35.429 -17.462 18.308 1.00 48.66 89 PHE B CA 1
ATOM 1253 C C . PHE B 1 44 ? 35.550 -18.732 19.159 1.00 48.65 89 PHE B C 1
ATOM 1254 O O . PHE B 1 44 ? 35.891 -19.789 18.630 1.00 48.56 89 PHE B O 1
ATOM 1262 N N . LYS B 1 45 ? 35.276 -18.578 20.459 1.00 48.68 90 LYS B N 1
ATOM 1263 C CA . LYS B 1 45 ? 35.341 -19.639 21.453 1.00 48.74 90 LYS B CA 1
ATOM 1264 C C . LYS B 1 45 ? 34.102 -19.663 22.314 1.00 48.69 90 LYS B C 1
ATOM 1265 O O . LYS B 1 45 ? 33.593 -18.610 22.654 1.00 48.56 90 LYS B O 1
ATOM 1271 N N . VAL B 1 46 ? 33.644 -20.867 22.641 1.00 48.72 91 VAL B N 1
ATOM 1272 C CA . VAL B 1 46 ? 32.516 -21.120 23.524 1.00 48.77 91 VAL B CA 1
ATOM 1273 C C . VAL B 1 46 ? 33.181 -21.850 24.690 1.00 48.83 91 VAL B C 1
ATOM 1274 O O . VAL B 1 46 ? 33.727 -22.956 24.489 1.00 48.86 91 VAL B O 1
ATOM 1278 N N . VAL B 1 47 ? 33.130 -21.229 25.874 1.00 48.89 92 VAL B N 1
ATOM 1279 C CA . VAL B 1 47 ? 33.726 -21.746 27.097 1.00 48.93 92 VAL B CA 1
ATOM 1280 C C . VAL B 1 47 ? 32.574 -22.250 27.974 1.00 48.99 92 VAL B C 1
ATOM 1281 O O . VAL B 1 47 ? 31.644 -21.504 28.263 1.00 48.94 92 VAL B O 1
ATOM 1285 N N . ALA B 1 48 ? 32.680 -23.520 28.370 1.00 49.07 93 ALA B N 1
ATOM 1286 C CA . ALA B 1 48 ? 31.746 -24.228 29.226 1.00 49.11 93 ALA B CA 1
ATOM 1287 C C . ALA B 1 48 ? 32.256 -24.134 30.678 1.00 49.15 93 ALA B C 1
ATOM 1288 O O . ALA B 1 48 ? 33.483 -24.230 30.887 1.00 49.06 93 ALA B O 1
ATOM 1290 N N . LEU B 1 49 ? 31.342 -23.954 31.646 1.00 49.20 94 LEU B N 1
ATOM 1291 C CA . LEU B 1 49 ? 31.673 -23.840 33.108 1.00 49.36 94 LEU B CA 1
ATOM 1292 C C . LEU B 1 49 ? 31.321 -25.150 33.862 1.00 49.46 94 LEU B C 1
ATOM 1293 O O . LEU B 1 49 ? 32.093 -25.577 34.725 1.00 49.48 94 LEU B O 1
ATOM 1298 N N . GLY B 1 50 ? 30.172 -25.778 33.546 1.00 49.56 95 GLY B N 1
ATOM 1299 C CA . GLY B 1 50 ? 29.814 -27.129 34.067 1.00 49.64 95 GLY B CA 1
ATOM 1300 C C . GLY B 1 50 ? 30.678 -28.120 33.232 1.00 49.74 95 GLY B C 1
ATOM 1301 O O . GLY B 1 50 ? 31.115 -27.753 32.119 1.00 49.78 95 GLY B O 1
ATOM 1302 N N . ASP B 1 51 ? 30.948 -29.355 33.711 1.00 49.87 96 ASP B N 1
ATOM 1303 C CA . ASP B 1 51 ? 31.802 -30.332 32.906 1.00 49.91 96 ASP B CA 1
ATOM 1304 C C . ASP B 1 51 ? 30.926 -30.789 31.698 1.00 49.88 96 ASP B C 1
ATOM 1305 O O . ASP B 1 51 ? 29.765 -31.159 31.851 1.00 49.86 96 ASP B O 1
ATOM 1310 N N . VAL B 1 52 ? 31.550 -30.724 30.528 1.00 49.89 97 VAL B N 1
ATOM 1311 C CA . VAL B 1 52 ? 31.032 -31.037 29.193 1.00 49.83 97 VAL B CA 1
ATOM 1312 C C . VAL B 1 52 ? 32.152 -31.864 28.533 1.00 49.78 97 VAL B C 1
ATOM 1313 O O . VAL B 1 52 ? 33.304 -31.348 28.456 1.00 49.68 97 VAL B O 1
ATOM 1317 N N . PRO B 1 53 ? 31.844 -33.119 28.062 1.00 49.73 98 PRO B N 1
ATOM 1318 C CA . PRO B 1 53 ? 32.888 -33.985 27.493 1.00 49.71 98 PRO B CA 1
ATOM 1319 C C . PRO B 1 53 ? 33.588 -33.481 26.243 1.00 49.69 98 PRO B C 1
ATOM 1320 O O . PRO B 1 53 ? 33.043 -32.629 25.529 1.00 49.66 98 PRO B O 1
ATOM 1324 N N . ASP B 1 54 ? 34.788 -34.022 26.011 1.00 49.69 99 ASP B N 1
ATOM 1325 C CA . ASP B 1 54 ? 35.565 -33.721 24.806 1.00 49.69 99 ASP B CA 1
ATOM 1326 C C . ASP B 1 54 ? 34.823 -34.393 23.644 1.00 49.61 99 ASP B C 1
ATOM 1327 O O . ASP B 1 54 ? 34.314 -35.505 23.797 1.00 49.60 99 ASP B O 1
ATOM 1332 N N . GLY B 1 55 ? 34.769 -33.706 22.508 1.00 49.57 100 GLY B N 1
ATOM 1333 C CA . GLY B 1 55 ? 34.049 -34.178 21.312 1.00 49.55 100 GLY B CA 1
ATOM 1334 C C . GLY B 1 55 ? 32.632 -33.616 21.162 1.00 49.50 100 GLY B C 1
ATOM 1335 O O . GLY B 1 55 ? 32.064 -33.767 20.064 1.00 49.52 100 GLY B O 1
ATOM 1336 N N . THR B 1 56 ? 32.071 -32.985 22.225 1.00 49.43 101 THR B N 1
ATOM 1337 C CA . THR B 1 56 ? 30.739 -32.363 22.248 1.00 49.42 101 THR B CA 1
ATOM 1338 C C . THR B 1 56 ? 30.682 -31.290 21.173 1.00 49.39 101 THR B C 1
ATOM 1339 O O . THR B 1 56 ? 31.439 -30.313 21.253 1.00 49.43 101 THR B O 1
ATOM 1343 N N . LEU B 1 57 ? 29.798 -31.482 20.187 1.00 49.37 102 LEU B N 1
ATOM 1344 C CA . LEU B 1 57 ? 29.636 -30.536 19.073 1.00 49.35 102 LEU B CA 1
ATOM 1345 C C . LEU B 1 57 ? 29.003 -29.233 19.554 1.00 49.32 102 LEU B C 1
ATOM 1346 O O . LEU B 1 57 ? 28.148 -29.251 20.424 1.00 49.28 102 LEU B O 1
ATOM 1351 N N . VAL B 1 58 ? 29.462 -28.116 18.978 1.00 49.36 103 VAL B N 1
ATOM 1352 C CA . VAL B 1 58 ? 28.955 -26.768 19.296 1.00 49.41 103 VAL B CA 1
ATOM 1353 C C . VAL B 1 58 ? 28.771 -26.088 17.979 1.00 49.41 103 VAL B C 1
ATOM 1354 O O . VAL B 1 58 ? 29.746 -25.961 17.256 1.00 49.46 103 VAL B O 1
ATOM 1358 N N . THR B 1 59 ? 27.542 -25.675 17.684 1.00 49.47 104 THR B N 1
ATOM 1359 C CA . THR B 1 59 ? 27.219 -24.933 16.471 1.00 49.55 104 THR B CA 1
ATOM 1360 C C . THR B 1 59 ? 26.780 -23.528 16.852 1.00 49.58 104 THR B C 1
ATOM 1361 O O . THR B 1 59 ? 26.318 -23.274 17.995 1.00 49.67 104 THR B O 1
ATOM 1365 N N . VAL B 1 60 ? 26.935 -22.648 15.873 1.00 49.59 105 VAL B N 1
ATOM 1366 C CA . VAL B 1 60 ? 26.543 -21.256 15.933 1.00 49.60 105 VAL B CA 1
ATOM 1367 C C . VAL B 1 60 ? 25.623 -20.996 14.699 1.00 49.60 105 VAL B C 1
ATOM 1368 O O . VAL B 1 60 ? 25.741 -21.647 13.637 1.00 49.49 105 VAL B O 1
ATOM 1372 N N . MET B 1 61 ? 24.725 -20.041 14.899 1.00 49.67 106 MET B N 1
ATOM 1373 C CA . MET B 1 61 ? 23.733 -19.569 13.945 1.00 49.75 106 MET B CA 1
ATOM 1374 C C . MET B 1 61 ? 23.482 -18.083 14.155 1.00 49.76 106 MET B C 1
ATOM 1375 O O . MET B 1 61 ? 23.290 -17.677 15.287 1.00 49.69 106 MET B O 1
ATOM 1380 N N . ALA B 1 62 ? 23.488 -17.320 13.061 1.00 49.84 107 ALA B N 1
ATOM 1381 C CA . ALA B 1 62 ? 23.258 -15.879 13.034 1.00 49.84 107 ALA B CA 1
ATOM 1382 C C . ALA B 1 62 ? 21.916 -15.593 12.400 1.00 49.85 107 ALA B C 1
ATOM 1383 O O . ALA B 1 62 ? 21.516 -16.295 11.463 1.00 49.89 107 ALA B O 1
ATOM 1385 N N . GLY B 1 63 ? 21.223 -14.574 12.893 1.00 49.88 108 GLY B N 1
ATOM 1386 C CA . GLY B 1 63 ? 19.931 -14.203 12.329 1.00 49.93 108 GLY B CA 1
ATOM 1387 C C . GLY B 1 63 ? 19.218 -13.052 12.993 1.00 49.99 108 GLY B C 1
ATOM 1388 O O . GLY B 1 63 ? 19.683 -12.509 14.001 1.00 50.03 108 GLY B O 1
ATOM 1389 N N . ASN B 1 64 ? 18.082 -12.696 12.407 1.00 50.02 109 ASN B N 1
ATOM 1390 C CA . ASN B 1 64 ? 17.214 -11.634 12.922 1.00 50.05 109 ASN B CA 1
ATOM 1391 C C . ASN B 1 64 ? 15.757 -11.823 12.447 1.00 50.10 109 ASN B C 1
ATOM 1392 O O . ASN B 1 64 ? 15.455 -12.791 11.729 1.00 50.14 109 ASN B O 1
ATOM 1397 N N . ASP B 1 65 ? 14.883 -10.901 12.857 1.00 50.14 110 ASP B N 1
ATOM 1398 C CA . ASP B 1 65 ? 13.452 -10.855 12.445 1.00 50.16 110 ASP B CA 1
ATOM 1399 C C . ASP B 1 65 ? 13.167 -10.959 10.904 1.00 50.17 110 ASP B C 1
ATOM 1400 O O . ASP B 1 65 ? 12.092 -11.461 10.513 1.00 50.22 110 ASP B O 1
ATOM 1405 N N . GLU B 1 66 ? 14.117 -10.493 10.076 1.00 50.14 111 GLU B N 1
ATOM 1406 C CA . GLU B 1 66 ? 14.041 -10.500 8.600 1.00 50.14 111 GLU B CA 1
ATOM 1407 C C . GLU B 1 66 ? 14.709 -11.729 7.967 1.00 50.09 111 GLU B C 1
ATOM 1408 O O . GLU B 1 66 ? 14.105 -12.354 7.112 1.00 50.14 111 GLU B O 1
ATOM 1414 N N . ASN B 1 67 ? 15.930 -12.057 8.386 1.00 50.06 112 ASN B N 1
ATOM 1415 C CA . ASN B 1 67 ? 16.693 -13.210 7.892 1.00 49.98 112 ASN B CA 1
ATOM 1416 C C . ASN B 1 67 ? 16.848 -14.158 9.083 1.00 49.90 112 ASN B C 1
ATOM 1417 O O . ASN B 1 67 ? 17.692 -13.913 9.948 1.00 49.84 112 ASN B O 1
ATOM 1422 N N . TYR B 1 68 ? 16.036 -15.224 9.117 1.00 49.81 113 TYR B N 1
ATOM 1423 C CA . TYR B 1 68 ? 16.055 -16.195 10.246 1.00 49.77 113 TYR B CA 1
ATOM 1424 C C . TYR B 1 68 ? 17.364 -16.974 10.415 1.00 49.79 113 TYR B C 1
ATOM 1425 O O . TYR B 1 68 ? 17.752 -17.232 11.584 1.00 49.91 113 TYR B O 1
ATOM 1434 N N . SER B 1 69 ? 18.020 -17.339 9.309 1.00 49.77 114 SER B N 1
ATOM 1435 C CA . SER B 1 69 ? 19.305 -18.064 9.365 1.00 49.73 114 SER B CA 1
ATOM 1436 C C . SER B 1 69 ? 20.246 -17.502 8.293 1.00 49.74 114 SER B C 1
ATOM 1437 O O . SER B 1 69 ? 20.265 -17.984 7.166 1.00 49.80 114 SER B O 1
ATOM 1440 N N . ALA B 1 70 ? 21.017 -16.472 8.674 1.00 49.74 115 ALA B N 1
ATOM 1441 C CA . ALA B 1 70 ? 22.007 -15.828 7.781 1.00 49.71 115 ALA B CA 1
ATOM 1442 C C . ALA B 1 70 ? 23.190 -16.770 7.600 1.00 49.67 115 ALA B C 1
ATOM 1443 O O . ALA B 1 70 ? 23.622 -17.383 8.565 1.00 49.63 115 ALA B O 1
ATOM 1445 N N . GLU B 1 71 ? 23.687 -16.852 6.359 1.00 49.66 116 GLU B N 1
ATOM 1446 C CA . GLU B 1 71 ? 24.764 -17.783 5.982 1.00 49.65 116 GLU B CA 1
ATOM 1447 C C . GLU B 1 71 ? 26.106 -17.611 6.753 1.00 49.59 116 GLU B C 1
ATOM 1448 O O . GLU B 1 71 ? 26.644 -16.509 6.863 1.00 49.48 116 GLU B O 1
ATOM 1454 N N . LEU B 1 72 ? 26.593 -18.742 7.267 1.00 49.58 117 LEU B N 1
ATOM 1455 C CA . LEU B 1 72 ? 27.875 -18.849 7.985 1.00 49.57 117 LEU B CA 1
ATOM 1456 C C . LEU B 1 72 ? 28.768 -19.823 7.241 1.00 49.53 117 LEU B C 1
ATOM 1457 O O . LEU B 1 72 ? 28.324 -20.507 6.331 1.00 49.51 117 LEU B O 1
ATOM 1462 N N . ARG B 1 73 ? 30.028 -19.856 7.649 1.00 49.58 118 ARG B N 1
ATOM 1463 C CA . ARG B 1 73 ? 31.048 -20.757 7.116 1.00 49.57 118 ARG B CA 1
ATOM 1464 C C . ARG B 1 73 ? 31.852 -21.266 8.302 1.00 49.55 118 ARG B C 1
ATOM 1465 O O . ARG B 1 73 ? 32.323 -20.430 9.076 1.00 49.50 118 ARG B O 1
ATOM 1473 N N . ASN B 1 74 ? 31.994 -22.598 8.438 1.00 49.54 119 ASN B N 1
ATOM 1474 C CA . ASN B 1 74 ? 32.731 -23.270 9.528 1.00 49.53 119 ASN B CA 1
ATOM 1475 C C . ASN B 1 74 ? 32.137 -22.903 10.899 1.00 49.57 119 ASN B C 1
ATOM 1476 O O . ASN B 1 74 ? 32.843 -22.467 11.835 1.00 49.50 119 ASN B O 1
ATOM 1481 N N . ALA B 1 75 ? 30.809 -23.102 10.969 1.00 49.62 120 ALA B N 1
ATOM 1482 C CA . ALA B 1 75 ? 29.973 -22.816 12.147 1.00 49.61 120 ALA B CA 1
ATOM 1483 C C . ALA B 1 75 ? 29.797 -24.004 13.094 1.00 49.63 120 ALA B C 1
ATOM 1484 O O . ALA B 1 75 ? 28.764 -24.087 13.775 1.00 49.50 120 ALA B O 1
ATOM 1486 N N . THR B 1 76 ? 30.797 -24.908 13.134 1.00 49.66 121 THR B N 1
ATOM 1487 C CA . THR B 1 76 ? 30.823 -26.076 14.010 1.00 49.66 121 THR B CA 1
ATOM 1488 C C . THR B 1 76 ? 32.235 -26.219 14.629 1.00 49.61 121 THR B C 1
ATOM 1489 O O . THR B 1 76 ? 33.253 -25.989 13.951 1.00 49.58 121 THR B O 1
ATOM 1493 N N . ALA B 1 77 ? 32.251 -26.590 15.908 1.00 49.55 122 ALA B N 1
ATOM 1494 C CA . ALA B 1 77 ? 33.466 -26.822 16.690 1.00 49.53 122 ALA B CA 1
ATOM 1495 C C . ALA B 1 77 ? 33.207 -27.935 17.705 1.00 49.52 122 ALA B C 1
ATOM 1496 O O . ALA B 1 77 ? 32.047 -28.233 18.017 1.00 49.56 122 ALA B O 1
ATOM 1498 N N . ALA B 1 78 ? 34.291 -28.536 18.197 1.00 49.53 123 ALA B N 1
ATOM 1499 C CA . ALA B 1 78 ? 34.257 -29.621 19.183 1.00 49.49 123 ALA B CA 1
ATOM 1500 C C . ALA B 1 78 ? 34.923 -29.139 20.475 1.00 49.47 123 ALA B C 1
ATOM 1501 O O . ALA B 1 78 ? 35.973 -28.469 20.441 1.00 49.44 123 ALA B O 1
ATOM 1503 N N . MET B 1 79 ? 34.301 -29.486 21.606 1.00 49.47 124 MET B N 1
ATOM 1504 C CA . MET B 1 79 ? 34.806 -29.153 22.946 1.00 49.48 124 MET B CA 1
ATOM 1505 C C . MET B 1 79 ? 36.110 -29.905 23.214 1.00 49.47 124 MET B C 1
ATOM 1506 O O . MET B 1 79 ? 36.218 -31.091 22.900 1.00 49.44 124 MET B O 1
ATOM 1511 N N . LYS B 1 80 ? 37.073 -29.187 23.779 1.00 49.51 125 LYS B N 1
ATOM 1512 C CA . LYS B 1 80 ? 38.363 -29.745 24.146 1.00 49.53 125 LYS B CA 1
ATOM 1513 C C . LYS B 1 80 ? 38.758 -29.004 25.426 1.00 49.56 125 LYS B C 1
ATOM 1514 O O . LYS B 1 80 ? 39.026 -27.793 25.344 1.00 49.57 125 LYS B O 1
ATOM 1520 N N . ASN B 1 81 ? 38.781 -29.716 26.573 1.00 49.53 126 ASN B N 1
ATOM 1521 C CA . ASN B 1 81 ? 39.129 -29.163 27.892 1.00 49.52 126 ASN B CA 1
ATOM 1522 C C . ASN B 1 81 ? 38.225 -27.961 28.254 1.00 49.51 126 ASN B C 1
ATOM 1523 O O . ASN B 1 81 ? 38.713 -26.909 28.691 1.00 49.51 126 ASN B O 1
ATOM 1528 N N . GLN B 1 82 ? 36.907 -28.161 28.049 1.00 49.48 127 GLN B N 1
ATOM 1529 C CA . GLN B 1 82 ? 35.825 -27.169 28.283 1.00 49.45 127 GLN B CA 1
ATOM 1530 C C . GLN B 1 82 ? 35.768 -25.958 27.286 1.00 49.42 127 GLN B C 1
ATOM 1531 O O . GLN B 1 82 ? 34.955 -25.050 27.508 1.00 49.32 127 GLN B O 1
ATOM 1537 N N . VAL B 1 83 ? 36.592 -25.950 26.217 1.00 49.43 128 VAL B N 1
ATOM 1538 C CA . VAL B 1 83 ? 36.681 -24.842 25.234 1.00 49.45 128 VAL B CA 1
ATOM 1539 C C . VAL B 1 83 ? 36.461 -25.347 23.820 1.00 49.50 128 VAL B C 1
ATOM 1540 O O . VAL B 1 83 ? 37.241 -26.184 23.343 1.00 49.54 128 VAL B O 1
ATOM 1544 N N . ALA B 1 84 ? 35.416 -24.842 23.166 1.00 49.56 129 ALA B N 1
ATOM 1545 C CA . ALA B 1 84 ? 35.066 -25.177 21.787 1.00 49.63 129 ALA B CA 1
ATOM 1546 C C . ALA B 1 84 ? 35.563 -24.020 20.912 1.00 49.67 129 ALA B C 1
ATOM 1547 O O . ALA B 1 84 ? 34.890 -22.998 20.815 1.00 49.72 129 ALA B O 1
ATOM 1549 N N . ARG B 1 85 ? 36.732 -24.198 20.290 1.00 49.76 130 ARG B N 1
ATOM 1550 C CA . ARG B 1 85 ? 37.378 -23.199 19.421 1.00 49.81 130 ARG B CA 1
ATOM 1551 C C . ARG B 1 85 ? 36.950 -23.384 17.957 1.00 49.86 130 ARG B C 1
ATOM 1552 O O . ARG B 1 85 ? 37.163 -24.457 17.394 1.00 49.89 130 ARG B O 1
ATOM 1560 N N . PHE B 1 86 ? 36.357 -22.335 17.367 1.00 49.96 131 PHE B N 1
ATOM 1561 C CA . PHE B 1 86 ? 35.890 -22.306 15.974 1.00 50.04 131 PHE B CA 1
ATOM 1562 C C . PHE B 1 86 ? 37.056 -21.858 15.144 1.00 50.15 131 PHE B C 1
ATOM 1563 O O . PHE B 1 86 ? 37.431 -20.688 15.229 1.00 50.11 131 PHE B O 1
ATOM 1571 N N . ASN B 1 87 ? 37.605 -22.807 14.354 1.00 50.34 132 ASN B N 1
ATOM 1572 C CA . ASN B 1 87 ? 38.772 -22.629 13.459 1.00 50.37 132 ASN B CA 1
ATOM 1573 C C . ASN B 1 87 ? 38.695 -21.357 12.595 1.00 50.43 132 ASN B C 1
ATOM 1574 O O . ASN B 1 87 ? 39.467 -20.421 12.856 1.00 50.56 132 ASN B O 1
ATOM 1579 N N . ASP B 1 88 ? 37.791 -21.334 11.610 1.00 50.43 133 ASP B N 1
ATOM 1580 C CA . ASP B 1 88 ? 37.662 -20.196 10.690 1.00 50.36 133 ASP B CA 1
ATOM 1581 C C . ASP B 1 88 ? 36.194 -19.829 10.483 1.00 50.29 133 ASP B C 1
ATOM 1582 O O . ASP B 1 88 ? 35.632 -19.940 9.370 1.00 50.27 133 ASP B O 1
ATOM 1587 N N . LEU B 1 89 ? 35.582 -19.384 11.583 1.00 50.17 134 LEU B N 1
ATOM 1588 C CA . LEU B 1 89 ? 34.193 -18.925 11.557 1.00 50.09 134 LEU B CA 1
ATOM 1589 C C . LEU B 1 89 ? 34.152 -17.629 10.731 1.00 50.02 134 LEU B C 1
ATOM 1590 O O . LEU B 1 89 ? 34.910 -16.706 11.044 1.00 50.10 134 LEU B O 1
ATOM 1595 N N . ARG B 1 90 ? 33.294 -17.583 9.710 1.00 49.90 135 ARG B N 1
ATOM 1596 C CA . ARG B 1 90 ? 33.095 -16.390 8.856 1.00 49.81 135 ARG B CA 1
ATOM 1597 C C . ARG B 1 90 ? 31.597 -16.120 8.607 1.00 49.71 135 ARG B C 1
ATOM 1598 O O . ARG B 1 90 ? 30.814 -17.062 8.463 1.00 49.67 135 ARG B O 1
ATOM 1606 N N . PHE B 1 91 ? 31.238 -14.835 8.559 1.00 49.60 136 PHE B N 1
ATOM 1607 C CA . PHE B 1 91 ? 29.880 -14.358 8.347 1.00 49.54 136 PHE B CA 1
ATOM 1608 C C . PHE B 1 91 ? 29.783 -14.053 6.875 1.00 49.44 136 PHE B C 1
ATOM 1609 O O . PHE B 1 91 ? 30.368 -13.077 6.417 1.00 49.43 136 PHE B O 1
ATOM 1617 N N . VAL B 1 92 ? 29.041 -14.894 6.156 1.00 49.34 137 VAL B N 1
ATOM 1618 C CA . VAL B 1 92 ? 28.878 -14.803 4.708 1.00 49.33 137 VAL B CA 1
ATOM 1619 C C . VAL B 1 92 ? 27.716 -13.847 4.404 1.00 49.31 137 VAL B C 1
ATOM 1620 O O . VAL B 1 92 ? 27.916 -12.868 3.675 1.00 49.39 137 VAL B O 1
ATOM 1624 N N . GLY B 1 93 ? 26.531 -14.129 4.951 1.00 49.28 138 GLY B N 1
ATOM 1625 C CA . GLY B 1 93 ? 25.318 -13.298 4.762 1.00 49.29 138 GLY B CA 1
ATOM 1626 C C . GLY B 1 93 ? 25.480 -11.957 5.466 1.00 49.29 138 GLY B C 1
ATOM 1627 O O . GLY B 1 93 ? 26.155 -11.910 6.517 1.00 49.31 138 GLY B O 1
ATOM 1628 N N . ARG B 1 94 ? 24.882 -10.892 4.903 1.00 49.28 139 ARG B N 1
ATOM 1629 C CA . ARG B 1 94 ? 24.970 -9.526 5.465 1.00 49.28 139 ARG B CA 1
ATOM 1630 C C . ARG B 1 94 ? 23.687 -9.015 6.116 1.00 49.28 139 ARG B C 1
ATOM 1631 O O . ARG B 1 94 ? 22.592 -9.321 5.632 1.00 49.22 139 ARG B O 1
ATOM 1639 N N . SER B 1 95 ? 23.854 -8.243 7.211 1.00 49.32 140 SER B N 1
ATOM 1640 C CA . SER B 1 95 ? 22.734 -7.590 7.930 1.00 49.36 140 SER B CA 1
ATOM 1641 C C . SER B 1 95 ? 22.258 -6.374 7.098 1.00 49.40 140 SER B C 1
ATOM 1642 O O . SER B 1 95 ? 21.057 -6.094 7.087 1.00 49.37 140 SER B O 1
ATOM 1645 N N . GLY B 1 96 ? 23.194 -5.674 6.418 1.00 49.48 141 GLY B N 1
ATOM 1646 C CA . GLY B 1 96 ? 22.925 -4.531 5.539 1.00 49.51 141 GLY B CA 1
ATOM 1647 C C . GLY B 1 96 ? 22.465 -3.311 6.308 1.00 49.58 141 GLY B C 1
ATOM 1648 O O . GLY B 1 96 ? 23.164 -2.864 7.233 1.00 49.63 141 GLY B O 1
ATOM 1649 N N . ARG B 1 97 ? 21.297 -2.787 5.917 1.00 49.66 142 ARG B N 1
ATOM 1650 C CA . ARG B 1 97 ? 20.620 -1.611 6.531 1.00 49.69 142 ARG B CA 1
ATOM 1651 C C . ARG B 1 97 ? 19.493 -2.059 7.538 1.00 49.72 142 ARG B C 1
ATOM 1652 O O . ARG B 1 97 ? 18.883 -1.203 8.191 1.00 49.73 142 ARG B O 1
ATOM 1660 N N . GLY B 1 98 ? 19.237 -3.386 7.652 1.00 49.73 143 GLY B N 1
ATOM 1661 C CA . GLY B 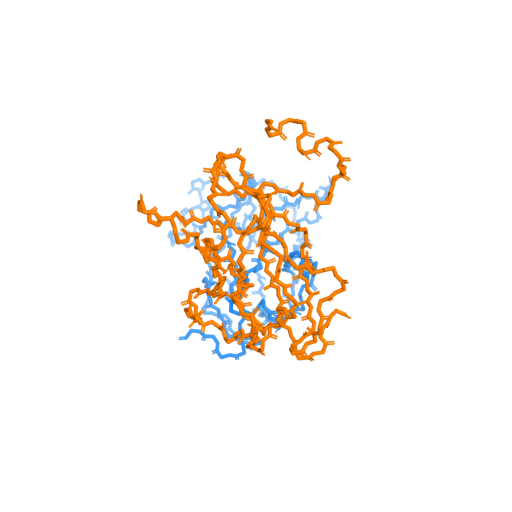1 98 ? 18.274 -4.002 8.577 1.00 49.72 143 GLY B CA 1
ATOM 1662 C C . GLY B 1 98 ? 18.949 -4.194 9.940 1.00 49.75 143 GLY B C 1
ATOM 1663 O O . GLY B 1 98 ? 20.098 -3.727 10.163 1.00 49.74 143 GLY B O 1
ATOM 1664 N N . LYS B 1 99 ? 18.250 -4.876 10.872 1.00 49.76 144 LYS B N 1
ATOM 1665 C CA . LYS B 1 99 ? 18.785 -5.138 12.246 1.00 49.74 144 LYS B CA 1
ATOM 1666 C C . LYS B 1 99 ? 20.058 -5.972 12.227 1.00 49.71 144 LYS B C 1
ATOM 1667 O O . LYS B 1 99 ? 20.246 -6.776 11.307 1.00 49.72 144 LYS B O 1
ATOM 1673 N N . SER B 1 100 ? 20.916 -5.769 13.245 1.00 49.67 145 SER B N 1
ATOM 1674 C CA . SER B 1 100 ? 22.159 -6.545 13.418 1.00 49.61 145 SER B CA 1
ATOM 1675 C C . SER B 1 100 ? 21.762 -7.989 13.759 1.00 49.59 145 SER B C 1
ATOM 1676 O O . SER B 1 100 ? 20.653 -8.219 14.307 1.00 49.54 145 SER B O 1
ATOM 1679 N N . PHE B 1 101 ? 22.641 -8.950 13.439 1.00 49.57 146 PHE B N 1
ATOM 1680 C CA . PHE B 1 101 ? 22.345 -10.364 13.731 1.00 49.54 146 PHE B CA 1
ATOM 1681 C C . PHE B 1 101 ? 22.496 -10.709 15.213 1.00 49.51 146 PHE B C 1
ATOM 1682 O O . PHE B 1 101 ? 23.253 -10.068 15.923 1.00 49.47 146 PHE B O 1
ATOM 1690 N N . THR B 1 102 ? 21.751 -11.731 15.629 1.00 49.49 147 THR B N 1
ATOM 1691 C CA . THR B 1 102 ? 21.803 -12.322 16.957 1.00 49.48 147 THR B CA 1
ATOM 1692 C C . THR B 1 102 ? 22.452 -13.690 16.699 1.00 49.45 147 THR B C 1
ATOM 1693 O O . THR B 1 102 ? 21.941 -14.479 15.881 1.00 49.42 147 THR B O 1
ATOM 1697 N N . LEU B 1 103 ? 23.554 -13.926 17.408 1.00 49.42 148 LEU B N 1
ATOM 1698 C CA . LEU B 1 103 ? 24.319 -15.133 17.341 1.00 49.40 148 LEU B CA 1
ATOM 1699 C C . LEU B 1 103 ? 23.863 -16.022 18.503 1.00 49.36 148 LEU B C 1
ATOM 1700 O O . LEU B 1 103 ? 24.045 -15.653 19.677 1.00 49.38 148 LEU B O 1
ATOM 1705 N N . THR B 1 104 ? 23.275 -17.173 18.167 1.00 49.29 149 THR B N 1
ATOM 1706 C CA . THR B 1 104 ? 22.806 -18.187 19.121 1.00 49.23 149 THR B CA 1
ATOM 1707 C C . THR B 1 104 ? 23.729 -19.411 18.948 1.00 49.17 149 THR B C 1
ATOM 1708 O O . THR B 1 104 ? 24.029 -19.855 17.840 1.00 49.12 149 THR B O 1
ATOM 1712 N N . ILE B 1 105 ? 24.156 -19.923 20.095 1.00 49.11 150 ILE B N 1
ATOM 1713 C CA . ILE B 1 105 ? 25.072 -21.033 20.281 1.00 49.04 150 ILE B CA 1
ATOM 1714 C C . ILE B 1 105 ? 24.257 -22.231 20.711 1.00 48.95 150 ILE B C 1
ATOM 1715 O O . ILE B 1 105 ? 23.319 -22.067 21.493 1.00 48.95 150 ILE B O 1
ATOM 1720 N N . THR B 1 106 ? 24.607 -23.418 20.209 1.00 48.83 151 THR B N 1
ATOM 1721 C CA . THR B 1 106 ? 23.902 -24.672 20.538 1.00 48.74 151 THR B CA 1
ATOM 1722 C C . THR B 1 106 ? 24.953 -25.723 20.827 1.00 48.65 151 THR B C 1
ATOM 1723 O O . THR B 1 106 ? 25.689 -26.058 19.936 1.00 48.64 151 THR B O 1
ATOM 1727 N N . VAL B 1 107 ? 24.983 -26.203 22.072 1.00 48.61 152 VAL B N 1
ATOM 1728 C CA . VAL B 1 107 ? 25.922 -27.182 22.600 1.00 48.58 152 VAL B CA 1
ATOM 1729 C C . VAL B 1 107 ? 25.162 -28.490 22.637 1.00 48.55 152 VAL B C 1
ATOM 1730 O O . VAL B 1 107 ? 24.186 -28.611 23.380 1.00 48.49 152 VAL B O 1
ATOM 1734 N N . PHE B 1 108 ? 25.623 -29.456 21.841 1.00 48.54 153 PHE B N 1
ATOM 1735 C CA . PHE B 1 108 ? 24.976 -30.771 21.676 1.00 48.54 153 PHE B CA 1
ATOM 1736 C C . PHE B 1 108 ? 25.330 -31.798 22.762 1.00 48.57 153 PHE B C 1
ATOM 1737 O O . PHE B 1 108 ? 25.990 -32.810 22.535 1.00 48.57 153 PHE B O 1
ATOM 1745 N N . THR B 1 109 ? 24.841 -31.476 23.958 1.00 48.60 154 THR B N 1
ATOM 1746 C CA . THR B 1 109 ? 24.906 -32.319 25.131 1.00 48.65 154 THR B CA 1
ATOM 1747 C C . THR B 1 109 ? 23.640 -33.200 25.006 1.00 48.68 154 THR B C 1
ATOM 1748 O O . THR B 1 109 ? 22.882 -33.085 24.028 1.00 48.66 154 THR B O 1
ATOM 1752 N N . ASN B 1 110 ? 23.422 -34.074 25.989 1.00 48.78 155 ASN B N 1
ATOM 1753 C CA . ASN B 1 110 ? 22.267 -34.960 26.099 1.00 48.80 155 ASN B CA 1
ATOM 1754 C C . ASN B 1 110 ? 21.534 -34.597 27.424 1.00 48.87 155 ASN B C 1
ATOM 1755 O O . ASN B 1 110 ? 21.904 -35.150 28.472 1.00 48.88 155 ASN B O 1
ATOM 1760 N N . PRO B 1 111 ? 20.510 -33.684 27.400 1.00 48.90 156 PRO B N 1
ATOM 1761 C CA . PRO B 1 111 ? 19.895 -32.931 26.285 1.00 48.95 156 PRO B CA 1
ATOM 1762 C C . PRO B 1 111 ? 20.690 -31.700 25.796 1.00 48.97 156 PRO B C 1
ATOM 1763 O O . PRO B 1 111 ? 21.595 -31.254 26.506 1.00 48.92 156 PRO B O 1
ATOM 1767 N N . PRO B 1 112 ? 20.354 -31.162 24.587 1.00 49.03 157 PRO B N 1
ATOM 1768 C CA . PRO B 1 112 ? 21.055 -29.978 24.058 1.00 49.09 157 PRO B CA 1
ATOM 1769 C C . PRO B 1 112 ? 20.785 -28.690 24.854 1.00 49.17 157 PRO B C 1
ATOM 1770 O O . PRO B 1 112 ? 19.684 -28.517 25.388 1.00 49.18 157 PRO B O 1
ATOM 1774 N N . GLN B 1 113 ? 21.800 -27.827 24.910 1.00 49.27 158 GLN B N 1
ATOM 1775 C CA . GLN B 1 113 ? 21.765 -26.526 25.598 1.00 49.31 158 GLN B CA 1
ATOM 1776 C C . GLN B 1 113 ? 21.914 -25.446 24.550 1.00 49.37 158 GLN B C 1
ATOM 1777 O O . GLN B 1 113 ? 22.657 -25.647 23.569 1.00 49.31 158 GLN B O 1
ATOM 1783 N N . VAL B 1 114 ? 21.215 -24.325 24.764 1.00 49.44 159 VAL B N 1
ATOM 1784 C CA . VAL B 1 114 ? 21.195 -23.165 23.862 1.00 49.54 159 VAL B CA 1
ATOM 1785 C C . VAL B 1 114 ? 21.553 -21.872 24.646 1.00 49.62 159 VAL B C 1
ATOM 1786 O O . VAL B 1 114 ? 21.015 -21.645 25.735 1.00 49.67 159 VAL B O 1
ATOM 1790 N N . ALA B 1 115 ? 22.455 -21.055 24.086 1.00 49.72 160 ALA B N 1
ATOM 1791 C CA . ALA B 1 115 ? 22.893 -19.766 24.673 1.00 49.75 160 ALA B CA 1
ATOM 1792 C C . ALA B 1 115 ? 23.120 -18.722 23.569 1.00 49.81 160 ALA B C 1
ATOM 1793 O O . ALA B 1 115 ? 23.464 -19.060 22.440 1.00 49.78 160 ALA B O 1
ATOM 1795 N N . THR B 1 116 ? 22.923 -17.460 23.932 1.00 49.92 161 THR B N 1
ATOM 1796 C CA . THR B 1 116 ? 23.019 -16.313 23.054 1.00 49.98 161 THR B CA 1
ATOM 1797 C C . THR B 1 116 ? 24.277 -15.497 23.307 1.00 50.06 161 THR B C 1
ATOM 1798 O O . THR B 1 116 ? 24.588 -15.237 24.484 1.00 50.08 161 THR B O 1
ATOM 1802 N N . TYR B 1 117 ? 24.991 -15.104 22.235 1.00 50.12 162 TYR B N 1
ATOM 1803 C CA . TYR B 1 117 ? 26.189 -14.226 22.324 1.00 50.19 162 TYR B CA 1
ATOM 1804 C C . TYR B 1 117 ? 25.602 -12.891 22.811 1.00 50.30 162 TYR B C 1
ATOM 1805 O O . TYR B 1 117 ? 24.583 -12.445 22.229 1.00 50.27 162 TYR B O 1
ATOM 1814 N N . HIS B 1 118 ? 26.216 -12.271 23.845 1.00 50.47 163 HIS B N 1
ATOM 1815 C CA . HIS B 1 118 ? 25.585 -11.038 24.495 1.00 50.61 163 HIS B CA 1
ATOM 1816 C C . HIS B 1 118 ? 25.383 -9.821 23.581 1.00 50.63 163 HIS B C 1
ATOM 1817 O O . HIS B 1 118 ? 24.486 -9.023 23.875 1.00 50.66 163 HIS B O 1
ATOM 1824 N N . ASN B 1 119 ? 26.197 -9.714 22.531 1.00 50.67 164 ASN B N 1
ATOM 1825 C CA . ASN B 1 119 ? 26.115 -8.652 21.506 1.00 50.67 164 ASN B CA 1
ATOM 1826 C C . ASN B 1 119 ? 25.481 -9.109 20.206 1.00 50.55 164 ASN B C 1
ATOM 1827 O O . ASN B 1 119 ? 25.291 -10.301 19.948 1.00 50.55 164 ASN B O 1
ATOM 1832 N N . ALA B 1 120 ? 25.151 -8.099 19.410 1.00 50.43 165 ALA B N 1
ATOM 1833 C CA . ALA B 1 120 ? 24.605 -8.238 18.095 1.00 50.26 165 ALA B CA 1
ATOM 1834 C C . ALA B 1 120 ? 25.782 -7.859 17.206 1.00 50.21 165 ALA B C 1
ATOM 1835 O O . ALA B 1 120 ? 26.623 -7.021 17.615 1.00 50.26 165 ALA B O 1
ATOM 1837 N N . ILE B 1 121 ? 25.847 -8.469 16.013 1.00 50.06 166 ILE B N 1
ATOM 1838 C CA . ILE B 1 121 ? 26.939 -8.237 15.036 1.00 49.91 166 ILE B CA 1
ATOM 1839 C C . ILE B 1 121 ? 26.345 -7.734 13.702 1.00 49.79 166 ILE B C 1
ATOM 1840 O O . ILE B 1 121 ? 25.449 -8.386 13.139 1.00 49.82 166 ILE B O 1
ATOM 1845 N N . LYS B 1 122 ? 26.864 -6.588 13.243 1.00 49.60 167 LYS B N 1
ATOM 1846 C CA . LYS B 1 122 ? 26.493 -5.932 12.011 1.00 49.51 167 LYS B CA 1
ATOM 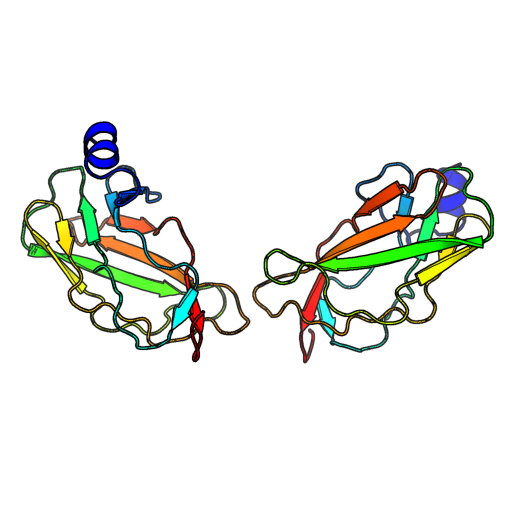1847 C C . LYS B 1 122 ? 27.481 -6.478 10.991 1.00 49.39 167 LYS B C 1
ATOM 1848 O O . LYS B 1 122 ? 28.695 -6.433 11.226 1.00 49.30 167 LYS B O 1
ATOM 1854 N N . ILE B 1 123 ? 26.973 -7.001 9.871 1.00 49.25 168 ILE B N 1
ATOM 1855 C CA . ILE B 1 123 ? 27.799 -7.572 8.782 1.00 49.20 168 ILE B CA 1
ATOM 1856 C C . ILE B 1 123 ? 27.464 -6.819 7.486 1.00 49.10 168 ILE B C 1
ATOM 1857 O O . ILE B 1 123 ? 26.330 -6.915 7.021 1.00 49.08 168 ILE B O 1
ATOM 1862 N N . THR B 1 124 ? 28.447 -6.093 6.947 1.00 48.96 169 THR B N 1
ATOM 1863 C CA . THR B 1 124 ? 28.340 -5.325 5.706 1.00 48.91 169 THR B CA 1
ATOM 1864 C C . THR B 1 124 ? 29.353 -5.799 4.685 1.00 48.78 169 THR B C 1
ATOM 1865 O O . THR B 1 124 ? 30.344 -6.470 5.045 1.00 48.67 169 THR B O 1
ATOM 1869 N N . VAL B 1 125 ? 29.098 -5.446 3.422 1.00 48.69 170 VAL B N 1
ATOM 1870 C CA . VAL B 1 125 ? 30.005 -5.829 2.311 1.00 48.65 170 VAL B CA 1
ATOM 1871 C C . VAL B 1 125 ? 31.426 -5.167 2.463 1.00 48.58 170 VAL B C 1
ATOM 1872 O O . VAL B 1 125 ? 32.414 -5.842 2.194 1.00 48.53 170 VAL B O 1
ATOM 1876 N N . ASP B 1 126 ? 31.482 -3.891 2.887 1.00 48.51 171 ASP B N 1
ATOM 1877 C CA . ASP B 1 126 ? 32.744 -3.130 3.108 1.00 48.50 171 ASP B CA 1
ATOM 1878 C C . ASP B 1 126 ? 33.337 -3.190 4.524 1.00 48.48 171 ASP B C 1
ATOM 1879 O O . ASP B 1 126 ? 34.493 -2.799 4.675 1.00 48.46 171 ASP B O 1
ATOM 1884 N N . GLY B 1 127 ? 32.589 -3.655 5.541 1.00 48.48 172 GLY B N 1
ATOM 1885 C CA . GLY B 1 127 ? 33.061 -3.703 6.931 1.00 48.46 172 GLY B CA 1
ATOM 1886 C C . GLY B 1 127 ? 33.142 -2.293 7.555 1.00 48.47 172 GLY B C 1
ATOM 1887 O O . GLY B 1 127 ? 32.668 -1.326 6.944 1.00 48.49 172 GLY B O 1
ATOM 1888 N N . PRO B 1 128 ? 33.728 -2.149 8.776 1.00 48.48 173 PRO B N 1
ATOM 1889 C CA . PRO B 1 128 ? 33.885 -0.817 9.419 1.00 48.48 173 PRO B CA 1
ATOM 1890 C C . PRO B 1 128 ? 34.975 0.029 8.757 1.00 48.46 173 PRO B C 1
ATOM 1891 O O . PRO B 1 128 ? 36.009 -0.481 8.349 1.00 48.43 173 PRO B O 1
#

Solvent-accessible surface area: 13963 Å² total; per-residue (Å²): 102,87,122,108,22,72,73,109,32,89,94,84,23,38,168,14,104,21,123,70,2,8,0,1,60,8,28,95,47,39,124,21,85,101,84,19,90,94,31,0,32,0,1,1,53,38,148,10,89,104,47,16,90,0,40,2,94,0,11,28,141,107,52,204,53,6,109,26,138,74,24,74,9,56,2,149,104,69,30,0,142,0,128,45,2,46,2,37,16,124,9,12,137,14,64,38,1,68,0,26,0,21,0,103,30,156,108,73,57,100,1,35,9,78,59,51,0,51,0,15,99,106,16,126,90,37,116,124,42,42,66,99,103,109,57,110,31,30,138,14,107,18,102,65,2,0,0,6,67,9,36,93,49,42,125,21,86,113,75,14,100,111,15,0,52,0,12,5,51,40,141,10,94,78,49,15,95,0,33,4,99,2,8,24,99,98,66,190,74,4,106,30,137,73,22,76,10,52,1,125,109,56,51,0,135,1,120,38,2,51,1,37,17,139,10,28,188,8,108,40,1,60,0,53,0,28,1,102,32,157,102,84,57,113,5,36,4,110,62,45,0,49,0,24,97,108,12,119